Protein AF-A0A9N9H7P2-F1 (afdb_monomer_lite)

Foldseek 3Di:
DVVVVVVVVVVVVVVVVVVVVVVVVVVVVVVVVVVVVVVVVVVVVVVVVVVVVVVVVVVVVVVVVVVVVVVVVVVVVVVVVVVVVVVVPPDPDVVVVVVVVVVPPPVVPVVPFDQDQDDVPGHRDSWWFLKFWAFLVNPGTPDGTPVLVDDDDPVPPDPDDPRGDHIFHPLLCVQAPDDPVPHDDGPDNSLVSLLNSLLVVLVVVVVVCCVPPPPDPCLPQAAFEFEDEPRGDPVSVVSNLVSNQDCSSPVSCNVRYDYDYPPDCPVVPDPGTRNGGGDGDDDD

pLDDT: mean 75.59, std 20.9, range [21.28, 97.44]

Organism: NCBI:txid1117310

Sequence (284 aa):
ENKRIRQQHESLQEENRETLRINSELKEALQEKENRETLRINSELKVKLQERDEQLEKLQQQDLNFEKQKIEIQVISQNIEKTLEMLESDEINENNNKILKEKNKPLISESMIHTNYDWPGSFGELKTNTVLQYDDEYINVMSWGAPALFKRPPFKKKIGKDNETKPVELFKLHLSNLPDELKPKLPVRYEKAITDYLREIGKVIKETIASRWIGIDILHQVLLVLTYPADYSDKAKAIMRKCAFNPGIKKEFQHRINISIPTQPTVAVAHGAVKTQFYFSSDS

Radius of gyration: 34.62 Å; chains: 1; bounding box: 108×41×96 Å

Structure (mmCIF, N/CA/C/O backbone):
data_AF-A0A9N9H7P2-F1
#
_entry.id   AF-A0A9N9H7P2-F1
#
loop_
_atom_site.group_PDB
_atom_site.id
_atom_site.type_symbol
_atom_site.label_atom_id
_atom_site.label_alt_id
_atom_site.label_comp_id
_atom_site.label_asym_id
_atom_site.label_entity_id
_atom_site.label_seq_id
_atom_site.pdbx_PDB_ins_code
_atom_site.Cartn_x
_atom_site.Cartn_y
_atom_site.Cartn_z
_atom_site.occupancy
_atom_site.B_iso_or_equiv
_atom_site.auth_seq_id
_atom_site.auth_comp_id
_atom_site.auth_asym_id
_atom_site.auth_atom_id
_atom_site.pdbx_PDB_model_num
ATOM 1 N N . GLU A 1 1 ? -56.411 -3.809 64.315 1.00 68.25 1 GLU A N 1
ATOM 2 C CA . GLU A 1 1 ? -55.232 -3.005 63.918 1.00 68.25 1 GLU A CA 1
ATOM 3 C C . GLU A 1 1 ? -53.896 -3.412 64.550 1.00 68.25 1 GLU A C 1
ATOM 5 O O . GLU A 1 1 ? -53.118 -4.081 63.884 1.00 68.25 1 GLU A O 1
ATOM 10 N N . ASN A 1 2 ? -53.606 -3.059 65.811 1.00 81.31 2 ASN A N 1
ATOM 11 C CA . ASN A 1 2 ? -52.225 -3.015 66.339 1.00 81.31 2 ASN A CA 1
ATOM 12 C C . ASN A 1 2 ? -51.416 -4.326 66.273 1.00 81.31 2 ASN A C 1
ATOM 14 O O . ASN A 1 2 ? -50.212 -4.299 66.031 1.00 81.31 2 ASN A O 1
ATOM 18 N N . LYS A 1 3 ? -52.060 -5.483 66.461 1.00 85.56 3 LYS A N 1
ATOM 19 C CA . LYS A 1 3 ? -51.371 -6.785 66.423 1.00 85.56 3 LYS A CA 1
ATOM 20 C C . LYS A 1 3 ? -50.868 -7.145 65.017 1.00 85.56 3 LYS A C 1
ATOM 22 O O . LYS A 1 3 ? -49.771 -7.674 64.888 1.00 85.56 3 LYS A O 1
ATOM 27 N N . ARG A 1 4 ? -51.637 -6.803 63.974 1.00 88.44 4 ARG A N 1
ATOM 28 C CA . ARG A 1 4 ? -51.259 -7.011 62.564 1.00 88.44 4 ARG A CA 1
ATOM 29 C C . ARG A 1 4 ? -50.082 -6.123 62.164 1.00 88.44 4 ARG A C 1
ATOM 31 O O . ARG A 1 4 ? -49.155 -6.606 61.531 1.00 88.44 4 ARG A O 1
ATOM 38 N N . ILE A 1 5 ? -50.105 -4.860 62.590 1.00 89.56 5 ILE A N 1
ATOM 39 C CA . ILE A 1 5 ? -49.034 -3.894 62.308 1.00 89.56 5 ILE A CA 1
ATOM 40 C C . ILE A 1 5 ? -47.711 -4.353 62.938 1.00 89.56 5 ILE A C 1
ATOM 42 O O . ILE A 1 5 ? -46.676 -4.304 62.283 1.00 89.56 5 ILE A O 1
ATOM 46 N N . ARG A 1 6 ? -47.735 -4.871 64.177 1.00 89.00 6 ARG A N 1
ATOM 47 C CA . ARG A 1 6 ? -46.534 -5.445 64.813 1.00 89.00 6 ARG A CA 1
ATOM 48 C C . ARG A 1 6 ? -45.961 -6.633 64.044 1.00 89.00 6 ARG A C 1
ATOM 50 O O . ARG A 1 6 ? -44.765 -6.653 63.795 1.00 89.00 6 ARG A O 1
ATOM 57 N N . GLN A 1 7 ? -46.806 -7.575 63.627 1.00 90.88 7 GLN A N 1
ATOM 58 C CA . GLN A 1 7 ? -46.357 -8.731 62.842 1.00 90.88 7 GLN A CA 1
ATOM 59 C C . GLN A 1 7 ? -45.753 -8.313 61.495 1.00 90.88 7 GLN A C 1
ATOM 61 O O . GLN A 1 7 ? -44.734 -8.855 61.081 1.00 90.88 7 GLN A O 1
ATOM 66 N N . GLN A 1 8 ? -46.345 -7.320 60.824 1.00 90.75 8 GLN A N 1
ATOM 67 C CA . GLN A 1 8 ? -45.790 -6.767 59.586 1.00 90.75 8 GLN A CA 1
ATOM 68 C C . GLN A 1 8 ? -44.438 -6.087 59.815 1.00 90.75 8 GLN A C 1
ATOM 70 O O . GLN A 1 8 ? -43.524 -6.262 59.018 1.00 90.75 8 GLN A O 1
ATOM 75 N N . HIS A 1 9 ? -44.289 -5.344 60.911 1.00 92.38 9 HIS A N 1
ATOM 76 C CA . HIS A 1 9 ? -43.023 -4.711 61.264 1.00 92.38 9 HIS A CA 1
ATOM 77 C C . HIS A 1 9 ? -41.925 -5.743 61.560 1.00 92.38 9 HIS A C 1
ATOM 79 O O . HIS A 1 9 ? -40.800 -5.585 61.098 1.00 92.38 9 HIS A O 1
ATOM 85 N N . GLU A 1 10 ? -42.243 -6.812 62.291 1.00 93.12 10 GLU A N 1
ATOM 86 C CA . GLU A 1 10 ? -41.316 -7.924 62.545 1.00 93.12 10 GLU A CA 1
ATOM 87 C C . GLU A 1 10 ? -40.903 -8.621 61.238 1.00 93.12 10 GLU A C 1
ATOM 89 O O . GLU A 1 10 ? -39.716 -8.849 61.019 1.00 93.12 10 GLU A O 1
ATOM 94 N N . SER A 1 11 ? -41.855 -8.864 60.328 1.00 94.94 11 SER A N 1
ATOM 95 C CA . SER A 1 11 ? -41.582 -9.428 58.996 1.00 94.94 11 SER A CA 1
ATOM 96 C C . SER A 1 11 ? -40.649 -8.538 58.169 1.00 94.94 11 SER A C 1
ATOM 98 O O . SER A 1 11 ? -39.676 -9.023 57.602 1.00 94.94 11 SER A O 1
ATOM 100 N N . LEU A 1 12 ? -40.903 -7.226 58.138 1.00 94.31 12 LEU A N 1
ATOM 101 C CA . LEU A 1 12 ? -40.067 -6.257 57.419 1.00 94.31 12 LEU A CA 1
ATOM 102 C C . LEU A 1 12 ? -38.661 -6.139 58.018 1.00 94.31 12 LEU A C 1
ATOM 104 O O . LEU A 1 12 ? -37.689 -5.905 57.301 1.00 94.31 12 LEU A O 1
ATOM 108 N N . GLN A 1 13 ? -38.527 -6.279 59.338 1.00 93.81 13 GLN A N 1
ATOM 109 C CA . GLN A 1 13 ? -37.217 -6.303 59.986 1.00 93.81 13 GLN A CA 1
ATOM 110 C C . GLN A 1 13 ? -36.414 -7.550 59.619 1.00 93.81 13 GLN A C 1
ATOM 112 O O . GLN A 1 13 ? -35.192 -7.463 59.508 1.00 93.81 13 GLN A O 1
ATOM 117 N N . GLU A 1 14 ? -37.078 -8.688 59.445 1.00 94.12 14 GLU A N 1
ATOM 118 C CA . GLU A 1 14 ? -36.425 -9.921 59.015 1.00 94.12 14 GLU A CA 1
ATOM 119 C C . GLU A 1 14 ? -36.006 -9.849 57.541 1.00 94.12 14 GLU A C 1
ATOM 121 O O . GLU A 1 14 ? -34.847 -10.101 57.221 1.00 94.12 14 GLU A O 1
ATOM 126 N N . GLU A 1 15 ? -36.887 -9.374 56.656 1.00 94.94 15 GLU A N 1
ATOM 127 C CA . GLU A 1 15 ? -36.560 -9.151 55.238 1.00 94.94 15 GLU A CA 1
ATOM 128 C C . GLU A 1 15 ? -35.392 -8.172 55.051 1.00 94.94 15 GLU A C 1
ATOM 130 O O . GLU A 1 15 ? -34.508 -8.396 54.220 1.00 94.94 15 GLU A O 1
ATOM 135 N N . ASN A 1 16 ? -35.338 -7.101 55.850 1.00 94.44 16 ASN A N 1
ATOM 136 C CA . ASN A 1 16 ? -34.216 -6.163 55.818 1.00 94.44 16 ASN A CA 1
ATOM 137 C C . ASN A 1 16 ? -32.902 -6.810 56.277 1.00 94.44 16 ASN A C 1
ATOM 139 O O . ASN A 1 16 ? -31.851 -6.521 55.702 1.00 94.44 16 ASN A O 1
ATOM 143 N N . ARG A 1 17 ? -32.937 -7.692 57.285 1.00 95.12 17 ARG A N 1
ATOM 144 C CA . ARG A 1 17 ? -31.745 -8.437 57.723 1.00 95.12 17 ARG A CA 1
ATOM 145 C C . ARG A 1 17 ? -31.248 -9.387 56.641 1.00 95.12 17 ARG A C 1
ATOM 147 O O . ARG A 1 17 ? -30.049 -9.403 56.369 1.00 95.12 17 ARG A O 1
ATOM 154 N N . GLU A 1 18 ? -32.154 -10.108 55.988 1.00 95.94 18 GLU A N 1
ATOM 155 C CA . GLU A 1 18 ? -31.787 -11.023 54.905 1.00 95.94 18 GLU A CA 1
ATOM 156 C C . GLU A 1 18 ? -31.235 -10.258 53.693 1.00 95.94 18 GLU A C 1
ATOM 158 O O . GLU A 1 18 ? -30.204 -10.632 53.136 1.00 95.94 18 GLU A O 1
ATOM 163 N N . THR A 1 19 ? -31.839 -9.118 53.345 1.00 95.88 19 THR A N 1
ATOM 164 C CA . THR A 1 19 ? -31.350 -8.239 52.268 1.00 95.88 19 THR A CA 1
ATOM 165 C C . THR A 1 19 ? -29.933 -7.736 52.548 1.00 95.88 19 THR A C 1
ATOM 167 O O . THR A 1 19 ? -29.087 -7.724 51.654 1.00 95.88 19 THR A O 1
ATOM 170 N N . LEU A 1 20 ? -29.640 -7.342 53.793 1.00 94.88 20 LEU A N 1
ATOM 171 C CA . LEU A 1 20 ? -28.292 -6.932 54.194 1.00 94.88 20 LEU A CA 1
ATOM 172 C C . LEU A 1 20 ? -27.285 -8.080 54.068 1.00 94.88 20 LEU A C 1
ATOM 174 O O . LEU A 1 20 ? -26.168 -7.847 53.602 1.00 94.88 20 LEU A O 1
ATOM 178 N N . ARG A 1 21 ? -27.680 -9.309 54.428 1.00 96.19 21 ARG A N 1
ATOM 179 C CA . ARG A 1 21 ? -26.822 -10.493 54.286 1.00 96.19 21 ARG A CA 1
ATOM 180 C C . ARG A 1 21 ? -26.507 -10.774 52.818 1.00 96.19 21 ARG A C 1
ATOM 182 O O . ARG A 1 21 ? -25.336 -10.837 52.453 1.00 96.19 21 ARG A O 1
ATOM 189 N N . ILE A 1 22 ? -27.536 -10.835 51.974 1.00 96.69 22 ILE A N 1
ATOM 190 C CA . ILE A 1 22 ? -27.399 -11.076 50.531 1.00 96.69 22 ILE A CA 1
ATOM 191 C C . ILE A 1 22 ? -26.529 -9.998 49.874 1.00 96.69 22 ILE A C 1
ATOM 193 O O . ILE A 1 22 ? -25.666 -10.311 49.058 1.00 96.69 22 ILE A O 1
ATOM 197 N N . ASN A 1 23 ? -26.699 -8.726 50.244 1.00 95.06 23 ASN A N 1
ATOM 198 C CA . ASN A 1 23 ? -25.871 -7.642 49.712 1.00 95.06 23 ASN A CA 1
ATOM 199 C C . ASN A 1 23 ? -24.389 -7.793 50.088 1.00 95.06 23 ASN A C 1
ATOM 201 O O . ASN A 1 23 ? -23.519 -7.465 49.278 1.00 95.06 23 ASN A O 1
ATOM 205 N N . SER A 1 24 ? -24.091 -8.294 51.291 1.00 95.69 24 SER A N 1
ATOM 206 C CA . SER A 1 24 ? -22.716 -8.601 51.701 1.00 95.69 24 SER A CA 1
ATOM 207 C C . SER A 1 24 ? -22.134 -9.747 50.872 1.00 95.69 24 SER A C 1
ATOM 209 O O . SER A 1 24 ? -21.052 -9.604 50.306 1.00 95.69 24 SER A O 1
ATOM 211 N N . GLU A 1 25 ? -22.884 -10.842 50.727 1.00 96.69 25 GLU A N 1
ATOM 212 C CA . GLU A 1 25 ? -22.482 -12.014 49.935 1.00 96.69 25 GLU A CA 1
ATOM 213 C C . GLU A 1 25 ? -22.245 -11.650 48.458 1.00 96.69 25 GLU A C 1
ATOM 215 O O . GLU A 1 25 ? -21.245 -12.046 47.859 1.00 96.69 25 GLU A O 1
ATOM 220 N N . LEU A 1 26 ? -23.118 -10.827 47.867 1.00 96.69 26 LEU A N 1
ATOM 221 C CA . LEU A 1 26 ? -22.965 -10.338 46.493 1.00 96.69 26 LEU A CA 1
ATOM 222 C C . LEU A 1 26 ? -21.707 -9.488 46.313 1.00 96.69 26 LEU A C 1
ATOM 224 O O . LEU A 1 26 ? -21.041 -9.592 45.281 1.00 96.69 26 LEU A O 1
ATOM 228 N N . LYS A 1 27 ? -21.368 -8.652 47.300 1.00 96.38 27 LYS A N 1
ATOM 229 C CA . LYS A 1 27 ? -20.158 -7.823 47.259 1.00 96.38 27 LYS A CA 1
ATOM 230 C C . LYS A 1 27 ? -18.896 -8.686 47.273 1.00 96.38 27 LYS A C 1
ATOM 232 O O . LYS A 1 27 ? -17.974 -8.425 46.503 1.00 96.38 27 LYS A O 1
ATOM 237 N N . GLU A 1 28 ? -18.871 -9.718 48.111 1.00 96.25 28 GLU A N 1
ATOM 238 C CA . GLU A 1 28 ? -17.765 -10.678 48.172 1.00 96.25 28 GLU A CA 1
ATOM 239 C C . GLU A 1 28 ? -17.641 -11.475 46.868 1.00 96.25 28 GLU A C 1
ATOM 241 O O . GLU A 1 28 ? -16.554 -11.546 46.293 1.00 96.25 28 GLU A O 1
ATOM 246 N N . ALA A 1 29 ? -18.755 -11.985 46.335 1.00 96.00 29 ALA A N 1
ATOM 247 C CA . ALA A 1 29 ? -18.774 -12.729 45.076 1.00 96.00 29 ALA A CA 1
ATOM 248 C C . ALA A 1 29 ? -18.326 -11.877 43.874 1.00 96.00 29 ALA A C 1
ATOM 250 O O . ALA A 1 29 ? -17.634 -12.374 42.979 1.00 96.00 29 ALA A O 1
ATOM 251 N N . LEU A 1 30 ? -18.693 -10.591 43.844 1.00 95.12 30 LEU A N 1
ATOM 252 C CA . LEU A 1 30 ? -18.250 -9.659 42.807 1.00 95.12 30 LEU A CA 1
ATOM 253 C C . LEU A 1 30 ? -16.733 -9.448 42.870 1.00 95.12 30 LEU A C 1
ATOM 255 O O . LEU A 1 30 ? -16.057 -9.588 41.850 1.00 95.12 30 LEU A O 1
ATOM 259 N N . GLN A 1 31 ? -16.200 -9.190 44.067 1.00 95.31 31 GLN A N 1
ATOM 260 C CA . GLN A 1 31 ? -14.763 -9.026 44.278 1.00 95.31 31 GLN A CA 1
ATOM 261 C C . GLN A 1 31 ? -13.990 -10.293 43.892 1.00 95.31 31 GLN A C 1
ATOM 263 O O . GLN A 1 31 ? -12.935 -10.224 43.260 1.00 95.31 31 GLN A O 1
ATOM 268 N N . GLU A 1 32 ? -14.510 -11.469 44.245 1.00 95.69 32 GLU A N 1
ATOM 269 C CA . GLU A 1 32 ? -13.877 -12.737 43.899 1.00 95.69 32 GLU A CA 1
ATOM 270 C C . GLU A 1 32 ? -13.854 -12.959 42.380 1.00 95.69 32 GLU A C 1
ATOM 272 O O . GLU A 1 32 ? -12.843 -13.400 41.826 1.00 95.69 32 GLU A O 1
ATOM 277 N N . LYS A 1 33 ? -14.936 -12.599 41.681 1.00 95.06 33 LYS A N 1
ATOM 278 C CA . LYS A 1 33 ? -15.007 -12.675 40.219 1.00 95.06 33 LYS A CA 1
ATOM 279 C C . LYS A 1 33 ? -13.992 -11.745 39.546 1.00 95.06 33 LYS A C 1
ATOM 281 O O . LYS A 1 33 ? -13.308 -12.183 38.622 1.00 95.06 33 LYS A O 1
ATOM 286 N N . GLU A 1 34 ? -13.860 -10.506 40.017 1.00 94.25 34 GLU A N 1
ATOM 287 C CA . GLU A 1 34 ? -12.857 -9.554 39.513 1.00 94.25 34 GLU A CA 1
ATOM 288 C C . GLU A 1 34 ? -11.425 -10.055 39.737 1.00 94.25 34 GLU A C 1
ATOM 290 O O . GLU A 1 34 ? -10.586 -9.993 38.831 1.00 94.25 34 GLU A O 1
ATOM 295 N N . ASN A 1 35 ? -11.150 -10.628 40.911 1.00 93.69 35 ASN A N 1
ATOM 296 C CA . ASN A 1 35 ? -9.843 -11.201 41.226 1.00 93.69 35 ASN A CA 1
ATOM 297 C C . ASN A 1 35 ? -9.513 -12.392 40.311 1.00 93.69 35 ASN A C 1
ATOM 299 O O . ASN A 1 35 ? -8.392 -12.495 39.809 1.00 93.69 35 ASN A O 1
ATOM 303 N N . ARG A 1 36 ? -10.487 -13.274 40.048 1.00 94.44 36 ARG A N 1
ATOM 304 C CA . ARG A 1 36 ? -10.322 -14.414 39.129 1.00 94.44 36 ARG A CA 1
ATOM 305 C C . ARG A 1 36 ? -10.044 -13.960 37.697 1.00 94.44 36 ARG A C 1
ATOM 307 O O . ARG A 1 36 ? -9.150 -14.509 37.056 1.00 94.44 36 ARG A O 1
ATOM 314 N N . GLU A 1 37 ? -10.765 -12.953 37.210 1.00 95.50 37 GLU A N 1
ATOM 315 C CA . GLU A 1 37 ? -10.547 -12.425 35.860 1.00 95.50 37 GLU A CA 1
ATOM 316 C C . GLU A 1 37 ? -9.174 -11.753 35.737 1.00 95.50 37 GLU A C 1
ATOM 318 O O . GLU A 1 37 ? -8.441 -11.995 34.779 1.00 95.50 37 GLU A O 1
ATOM 323 N N . THR A 1 38 ? -8.764 -10.996 36.756 1.00 95.19 38 THR A N 1
ATOM 324 C CA . THR A 1 38 ? -7.427 -10.387 36.814 1.00 95.19 38 THR A CA 1
ATOM 325 C C . THR A 1 38 ? -6.326 -11.449 36.775 1.00 95.19 38 THR A C 1
ATOM 327 O O . THR A 1 38 ? -5.356 -11.315 36.028 1.00 95.19 38 THR A O 1
ATOM 330 N N . LEU A 1 39 ? -6.477 -12.539 37.535 1.00 95.25 39 LEU A N 1
ATOM 331 C CA . LEU A 1 39 ? -5.539 -13.666 37.518 1.00 95.25 39 LEU A CA 1
ATOM 332 C C . LEU A 1 39 ? -5.454 -14.316 36.136 1.00 95.25 39 LEU A C 1
ATOM 334 O O . LEU A 1 39 ? -4.354 -14.597 35.654 1.00 95.25 39 LEU A O 1
ATOM 338 N N . ARG A 1 40 ? -6.602 -14.511 35.481 1.00 95.69 40 ARG A N 1
ATOM 339 C CA . ARG A 1 40 ? -6.662 -15.058 34.127 1.00 95.69 40 ARG A CA 1
ATOM 340 C C . ARG A 1 40 ? -5.923 -14.158 33.136 1.00 95.69 40 ARG A C 1
ATOM 342 O O . ARG A 1 40 ? -5.018 -14.639 32.456 1.00 95.69 40 ARG A O 1
ATOM 349 N N . ILE A 1 41 ? -6.241 -12.866 33.099 1.00 97.12 41 ILE A N 1
ATOM 350 C CA . ILE A 1 41 ? -5.597 -11.898 32.200 1.00 97.12 41 ILE A CA 1
ATOM 351 C C . ILE A 1 41 ? -4.085 -11.853 32.445 1.00 97.12 41 ILE A C 1
ATOM 353 O O . ILE A 1 41 ? -3.307 -11.907 31.495 1.00 97.12 41 ILE A O 1
ATOM 357 N N . ASN A 1 42 ? -3.650 -11.828 33.707 1.00 95.44 42 ASN A N 1
ATOM 358 C CA . ASN A 1 42 ? -2.227 -11.833 34.049 1.00 95.44 42 ASN A CA 1
ATOM 359 C C . ASN A 1 42 ? -1.517 -13.101 33.557 1.00 95.44 42 ASN A C 1
ATOM 361 O O . ASN A 1 42 ? -0.388 -13.022 33.072 1.00 95.44 42 ASN A O 1
ATOM 365 N N . SER A 1 43 ? -2.173 -14.263 33.638 1.00 95.44 43 SER A N 1
ATOM 366 C CA . SER A 1 43 ? -1.619 -15.511 33.108 1.00 95.44 43 SER A CA 1
ATOM 367 C C . SER A 1 43 ? -1.494 -15.488 31.579 1.00 95.44 43 SER A C 1
ATOM 369 O O . SER A 1 43 ? -0.439 -15.840 31.053 1.00 95.44 43 SER A O 1
ATOM 371 N N . GLU A 1 44 ? -2.508 -14.986 30.866 1.00 97.44 44 GLU A N 1
ATOM 372 C CA . GLU A 1 44 ? -2.484 -14.859 29.403 1.00 97.44 44 GLU A CA 1
ATOM 373 C C . GLU A 1 44 ? -1.411 -13.859 28.939 1.00 97.44 44 GLU A C 1
ATOM 375 O O . GLU A 1 44 ? -0.682 -14.119 27.980 1.00 97.44 44 GLU A O 1
ATOM 380 N N . LEU A 1 45 ? -1.273 -12.724 29.632 1.00 97.12 45 LEU A N 1
ATOM 381 C CA . LEU A 1 45 ? -0.240 -11.730 29.339 1.00 97.12 45 LEU A CA 1
ATOM 382 C C . LEU A 1 45 ? 1.166 -12.281 29.574 1.00 97.12 45 LEU A C 1
ATOM 384 O O . LEU A 1 45 ? 2.055 -12.007 28.772 1.00 97.12 45 LEU A O 1
ATOM 388 N N . LYS A 1 46 ? 1.367 -13.085 30.623 1.00 97.06 46 LYS A N 1
ATOM 389 C CA . LYS A 1 46 ? 2.658 -13.722 30.905 1.00 97.06 46 LYS A CA 1
ATOM 390 C C . LYS A 1 46 ? 3.094 -14.653 29.771 1.00 97.06 46 LYS A C 1
ATOM 392 O O . LYS A 1 46 ? 4.250 -14.593 29.363 1.00 97.06 46 LYS A O 1
ATOM 397 N N . VAL A 1 47 ? 2.172 -15.457 29.234 1.00 96.94 47 VAL A N 1
ATOM 398 C CA . VAL A 1 47 ? 2.447 -16.330 28.078 1.00 96.94 47 VAL A CA 1
ATOM 399 C C . VAL A 1 47 ? 2.814 -15.497 26.849 1.00 96.94 47 VAL A C 1
ATOM 401 O O . VAL A 1 47 ? 3.841 -15.745 26.225 1.00 96.94 47 VAL A O 1
ATOM 404 N N . LYS A 1 48 ? 2.040 -14.445 26.547 1.00 97.00 48 LYS A N 1
ATOM 405 C CA . LYS A 1 48 ? 2.334 -13.542 25.419 1.00 97.00 48 LYS A CA 1
ATOM 406 C C . LYS A 1 48 ? 3.686 -12.843 25.553 1.00 97.00 48 LYS A C 1
ATOM 408 O O . LYS A 1 48 ? 4.339 -12.591 24.544 1.00 97.00 48 LYS A O 1
ATOM 413 N N . LEU A 1 49 ? 4.090 -12.496 26.776 1.00 95.25 49 LEU A N 1
ATOM 414 C CA . LEU A 1 49 ? 5.386 -11.875 27.035 1.00 95.25 49 LEU A CA 1
ATOM 415 C C . LEU A 1 49 ? 6.523 -12.853 26.716 1.00 95.25 49 LEU A C 1
ATOM 417 O O . LEU A 1 49 ? 7.431 -12.504 25.972 1.00 95.25 49 LEU A O 1
ATOM 421 N N . GLN A 1 50 ? 6.401 -14.100 27.175 1.00 95.56 50 GLN A N 1
ATOM 422 C CA . GLN A 1 50 ? 7.377 -15.152 26.898 1.00 95.56 50 GLN A CA 1
ATOM 423 C C . GLN A 1 50 ? 7.506 -15.442 25.392 1.00 95.56 50 GLN A C 1
ATOM 425 O O . GLN A 1 50 ? 8.614 -15.517 24.869 1.00 95.56 50 GLN A O 1
ATOM 430 N N . GLU A 1 51 ? 6.389 -15.516 24.661 1.00 96.31 51 GLU A N 1
ATOM 431 C CA . GLU A 1 51 ? 6.412 -15.678 23.199 1.00 96.31 51 GLU A CA 1
ATOM 432 C C . GLU A 1 51 ? 7.111 -14.508 22.487 1.00 96.31 51 GLU A C 1
ATOM 434 O O . GLU A 1 51 ? 7.787 -14.701 21.471 1.00 96.31 51 GLU A O 1
ATOM 439 N N . ARG A 1 52 ? 6.946 -13.277 22.992 1.00 94.31 52 ARG A N 1
ATOM 440 C CA . ARG A 1 52 ? 7.644 -12.102 22.454 1.00 94.31 52 ARG A CA 1
ATOM 441 C C . ARG A 1 52 ? 9.144 -12.157 22.719 1.00 94.31 52 ARG A C 1
ATOM 443 O O . ARG A 1 52 ? 9.896 -11.779 21.821 1.00 94.31 52 ARG A O 1
ATOM 450 N N . ASP A 1 53 ? 9.559 -12.620 23.893 1.00 95.69 53 ASP A N 1
ATOM 451 C CA . ASP A 1 53 ? 10.972 -12.765 24.248 1.00 95.69 53 ASP A CA 1
ATOM 452 C C . ASP A 1 53 ? 11.658 -13.807 23.346 1.00 95.69 53 ASP A C 1
ATOM 454 O O . ASP A 1 53 ? 12.707 -13.526 22.765 1.00 95.69 53 ASP A O 1
ATOM 458 N N . GLU A 1 54 ? 11.013 -14.951 23.090 1.00 96.38 54 GLU A N 1
ATOM 459 C CA . GLU A 1 54 ? 11.522 -15.965 22.149 1.00 96.38 54 GLU A CA 1
ATOM 460 C C . GLU A 1 54 ? 11.632 -15.438 20.705 1.00 96.38 54 GLU A C 1
ATOM 462 O O . GLU A 1 54 ? 12.553 -15.785 19.959 1.00 96.38 54 GLU A O 1
ATOM 467 N N . GLN A 1 55 ? 10.688 -14.596 20.270 1.00 96.00 55 GLN A N 1
ATOM 468 C CA . GLN A 1 55 ? 10.769 -13.944 18.958 1.00 96.00 55 GLN A CA 1
ATOM 469 C C . GLN A 1 55 ? 11.917 -12.934 18.889 1.00 96.00 55 GLN A C 1
ATOM 471 O O . GLN A 1 55 ? 12.563 -12.822 17.844 1.00 96.00 55 GLN A O 1
ATOM 476 N N . LEU A 1 56 ? 12.167 -12.202 19.977 1.00 95.12 56 LEU A N 1
ATOM 477 C CA . LEU A 1 56 ? 13.260 -11.240 20.057 1.00 95.12 56 LEU A CA 1
ATOM 478 C C . LEU A 1 56 ? 14.616 -11.943 19.942 1.00 95.12 56 LEU A C 1
ATOM 480 O O . LEU A 1 56 ? 15.461 -11.494 19.170 1.00 95.12 56 LEU A O 1
ATOM 484 N N . GLU A 1 57 ? 14.792 -13.072 20.625 1.00 94.88 57 GLU A N 1
ATOM 485 C CA . GLU A 1 57 ? 16.024 -13.865 20.563 1.00 94.88 57 GLU A CA 1
ATOM 486 C C . GLU A 1 57 ? 16.294 -14.391 19.141 1.00 94.88 57 GLU A C 1
ATOM 488 O O . GLU A 1 57 ? 17.406 -14.274 18.619 1.00 94.88 57 GLU A O 1
ATOM 493 N N . LYS A 1 58 ? 15.253 -14.868 18.440 1.00 95.38 58 LYS A N 1
ATOM 494 C CA . LYS A 1 58 ? 15.363 -15.280 17.026 1.00 95.38 58 LYS A CA 1
ATOM 495 C C . LYS A 1 58 ? 15.794 -14.133 16.113 1.00 95.38 58 LYS A C 1
ATOM 497 O O . LYS A 1 58 ? 16.626 -14.337 15.229 1.00 95.38 58 LYS A O 1
ATOM 502 N N . LEU A 1 59 ? 15.241 -12.936 16.317 1.00 93.81 59 LEU A N 1
ATOM 503 C CA . LEU A 1 59 ? 15.612 -11.749 15.543 1.00 93.81 59 LEU A CA 1
ATOM 504 C C . LEU A 1 59 ? 17.060 -11.329 15.810 1.00 93.81 59 LEU A C 1
ATOM 506 O O . LEU A 1 59 ? 17.786 -11.043 14.862 1.00 93.81 59 LEU A O 1
ATOM 510 N N . GLN A 1 60 ? 17.503 -11.349 17.069 1.00 93.44 60 GLN A N 1
ATOM 511 C CA . GLN A 1 60 ? 18.892 -11.046 17.431 1.00 93.44 60 GLN A CA 1
ATOM 512 C C . GLN A 1 60 ? 19.875 -12.022 16.775 1.00 93.44 60 GLN A C 1
ATOM 514 O O . GLN A 1 60 ? 20.904 -11.607 16.239 1.00 93.44 60 GLN A O 1
ATOM 519 N N . GLN A 1 61 ? 19.540 -13.314 16.746 1.00 92.56 61 GLN A N 1
ATOM 520 C CA . GLN A 1 61 ? 20.367 -14.319 16.081 1.00 92.56 61 GLN A CA 1
ATOM 521 C C . GLN A 1 61 ? 20.450 -14.090 14.564 1.00 92.56 61 GLN A C 1
ATOM 523 O O . GLN A 1 61 ? 21.502 -14.308 13.955 1.00 92.56 61 GLN A O 1
ATOM 528 N N . GLN A 1 62 ? 19.352 -13.648 13.950 1.00 90.56 62 GLN A N 1
ATOM 529 C CA . GLN A 1 62 ? 19.312 -13.319 12.529 1.00 90.56 62 GLN A CA 1
ATOM 530 C C . GLN A 1 62 ? 20.176 -12.091 12.206 1.00 90.56 62 GLN A C 1
ATOM 532 O O . GLN A 1 62 ? 20.910 -12.108 11.219 1.00 90.56 62 GLN A O 1
ATOM 537 N N . ASP A 1 63 ? 20.140 -11.066 13.055 1.00 94.19 63 ASP A N 1
ATOM 538 C CA . ASP A 1 63 ? 20.938 -9.846 12.894 1.00 94.19 63 ASP A CA 1
ATOM 539 C C . ASP A 1 63 ? 22.444 -10.141 12.995 1.00 94.19 63 ASP A C 1
ATOM 541 O O . ASP A 1 63 ? 23.235 -9.720 12.148 1.00 94.19 63 ASP A O 1
ATOM 545 N N . LEU A 1 64 ? 22.835 -10.997 13.948 1.00 92.81 64 LEU A N 1
ATOM 546 C CA . LEU A 1 64 ? 24.214 -11.475 14.069 1.00 92.81 64 LEU A CA 1
ATOM 547 C C . LEU A 1 64 ? 24.681 -12.225 12.811 1.00 92.81 64 LEU A C 1
ATOM 549 O O . LEU A 1 64 ? 25.842 -12.120 12.414 1.00 92.81 64 LEU A O 1
ATOM 553 N N . ASN A 1 65 ? 23.791 -12.993 12.179 1.00 91.50 65 ASN A N 1
ATOM 554 C CA . ASN A 1 65 ? 24.103 -13.695 10.938 1.00 91.50 65 ASN A CA 1
ATOM 555 C C . ASN A 1 65 ? 24.304 -12.725 9.761 1.00 91.50 65 ASN A C 1
ATOM 557 O O . ASN A 1 65 ? 25.218 -12.919 8.961 1.00 91.50 65 ASN A O 1
ATOM 561 N N . PHE A 1 66 ? 23.502 -11.661 9.673 1.00 90.50 66 PHE A N 1
ATOM 562 C CA . PHE A 1 66 ? 23.675 -10.632 8.647 1.00 90.50 66 PHE A CA 1
ATOM 563 C C . PHE A 1 66 ? 24.972 -9.838 8.820 1.00 90.50 66 PHE A C 1
ATOM 565 O O . PHE A 1 66 ? 25.665 -9.597 7.832 1.00 90.50 66 PHE A O 1
ATOM 572 N N . GLU A 1 67 ? 25.352 -9.484 10.050 1.00 90.50 67 GLU A N 1
ATOM 573 C CA . GLU A 1 67 ? 26.633 -8.804 10.289 1.00 90.50 67 GLU A CA 1
ATOM 574 C C . GLU A 1 67 ? 27.832 -9.691 9.912 1.00 90.50 67 GLU A C 1
ATOM 576 O O . GLU A 1 67 ? 28.790 -9.198 9.317 1.00 90.50 67 GLU A O 1
ATOM 581 N N . LYS A 1 68 ? 27.762 -11.014 10.131 1.00 92.38 68 LYS A N 1
ATOM 582 C CA . LYS A 1 68 ? 28.788 -11.946 9.620 1.00 92.38 68 LYS A CA 1
ATOM 583 C C . LYS A 1 68 ? 28.891 -11.914 8.092 1.00 92.38 68 LYS A C 1
ATOM 585 O O . LYS A 1 68 ? 29.987 -11.745 7.565 1.00 92.38 68 LYS A O 1
ATOM 590 N N . GLN A 1 69 ? 27.763 -12.011 7.386 1.00 88.56 69 GLN A N 1
ATOM 591 C CA . GLN A 1 69 ? 27.738 -11.961 5.916 1.00 88.56 69 GLN A CA 1
ATOM 592 C C . GLN A 1 69 ? 28.279 -10.635 5.369 1.00 88.56 69 GLN A C 1
ATOM 594 O O . GLN A 1 69 ? 28.994 -10.605 4.371 1.00 88.56 69 GLN A O 1
ATOM 599 N N . LYS A 1 70 ? 27.970 -9.523 6.037 1.00 92.25 70 LYS A N 1
ATOM 600 C CA . LYS A 1 70 ? 28.469 -8.196 5.672 1.00 92.25 70 LYS A CA 1
ATOM 601 C C . LYS A 1 70 ? 29.990 -8.097 5.801 1.00 92.25 70 LYS A C 1
ATOM 603 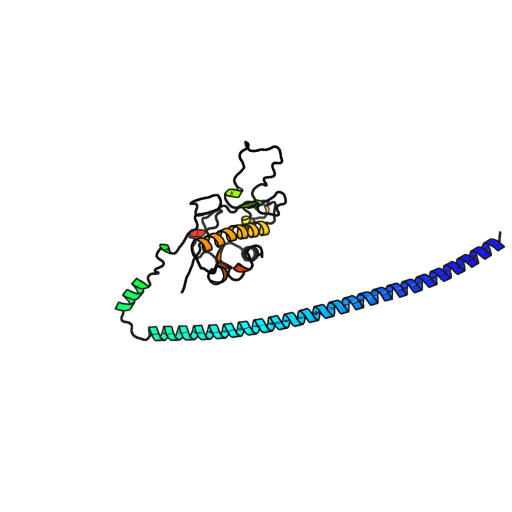O O . LYS A 1 70 ? 30.626 -7.550 4.903 1.00 92.25 70 LYS A O 1
ATOM 608 N N . ILE A 1 71 ? 30.570 -8.652 6.869 1.00 89.88 71 ILE A N 1
ATOM 609 C CA . ILE A 1 71 ? 32.029 -8.725 7.039 1.00 89.88 71 ILE A CA 1
ATOM 610 C C . ILE A 1 71 ? 32.658 -9.558 5.914 1.00 89.88 71 ILE A C 1
ATOM 612 O O . ILE A 1 71 ? 33.648 -9.131 5.325 1.00 89.88 71 ILE A O 1
ATOM 616 N N . GLU A 1 72 ? 32.073 -10.709 5.568 1.00 87.31 72 GLU A N 1
ATOM 617 C CA . GLU A 1 72 ? 32.564 -11.548 4.464 1.00 87.31 72 GLU A CA 1
ATOM 618 C C . GLU A 1 72 ? 32.561 -10.797 3.124 1.00 87.31 72 GLU A C 1
ATOM 620 O O . GLU A 1 72 ? 33.573 -10.776 2.422 1.00 87.31 72 GLU A O 1
ATOM 625 N N . ILE A 1 73 ? 31.463 -10.107 2.798 1.00 90.81 73 ILE A N 1
ATOM 626 C CA . ILE A 1 73 ? 31.357 -9.287 1.581 1.00 90.81 73 ILE A CA 1
ATOM 627 C C . ILE A 1 73 ? 32.402 -8.167 1.579 1.00 90.81 73 ILE A C 1
ATOM 629 O O . ILE A 1 73 ? 33.024 -7.905 0.550 1.00 90.81 73 ILE A O 1
ATOM 633 N N . GLN A 1 74 ? 32.631 -7.521 2.723 1.00 89.62 74 GLN A N 1
ATOM 634 C CA . GLN A 1 74 ? 33.627 -6.460 2.841 1.00 89.62 74 GLN A CA 1
ATOM 635 C C . GLN A 1 74 ? 35.044 -6.971 2.548 1.00 89.62 74 GLN A C 1
ATOM 637 O O . GLN A 1 74 ? 35.792 -6.315 1.822 1.00 89.62 74 GLN A O 1
ATOM 642 N N . VAL A 1 75 ? 35.402 -8.153 3.059 1.00 89.50 75 VAL A N 1
ATOM 643 C CA . VAL A 1 75 ? 36.700 -8.789 2.778 1.00 89.50 75 VAL A CA 1
ATOM 644 C C . VAL A 1 75 ? 36.834 -9.128 1.292 1.00 89.50 75 VAL A C 1
ATOM 646 O O . VAL A 1 75 ? 37.880 -8.871 0.695 1.00 89.50 75 VAL A O 1
ATOM 649 N N . ILE A 1 76 ? 35.776 -9.661 0.673 1.00 90.06 76 ILE A N 1
ATOM 650 C CA . ILE A 1 76 ? 35.762 -9.952 -0.767 1.00 90.06 76 ILE A CA 1
ATOM 651 C C . ILE A 1 76 ? 35.979 -8.667 -1.578 1.00 90.06 76 ILE A C 1
ATOM 653 O O . ILE A 1 76 ? 36.829 -8.653 -2.466 1.00 90.06 76 ILE A O 1
ATOM 657 N N . SER A 1 77 ? 35.279 -7.580 -1.239 1.00 90.25 77 SER A N 1
ATOM 658 C CA . SER A 1 77 ? 35.417 -6.283 -1.917 1.00 90.25 77 SER A CA 1
ATOM 659 C C . SER A 1 77 ? 36.856 -5.766 -1.867 1.00 90.25 77 SER A C 1
ATOM 661 O O . SER A 1 77 ? 37.420 -5.405 -2.895 1.00 90.25 77 SER A O 1
ATOM 663 N N . GLN A 1 78 ? 37.491 -5.813 -0.692 1.00 86.50 78 GLN A N 1
ATOM 664 C CA . GLN A 1 78 ? 38.880 -5.374 -0.521 1.00 86.50 78 GLN A CA 1
ATOM 665 C C . GLN A 1 78 ? 39.878 -6.233 -1.308 1.00 86.50 78 GLN A C 1
ATOM 667 O O . GLN A 1 78 ? 40.882 -5.727 -1.807 1.00 86.50 78 GLN A O 1
ATOM 672 N N . ASN A 1 79 ? 39.630 -7.540 -1.420 1.00 85.00 79 ASN A N 1
ATOM 673 C CA . ASN A 1 79 ? 40.480 -8.424 -2.217 1.00 85.00 79 ASN A CA 1
ATOM 674 C C . ASN A 1 79 ? 40.349 -8.137 -3.718 1.00 85.00 79 ASN A C 1
ATOM 676 O O . ASN A 1 79 ? 41.347 -8.189 -4.438 1.00 85.00 79 ASN A O 1
ATOM 680 N N . ILE A 1 80 ? 39.142 -7.807 -4.184 1.00 87.62 80 ILE A N 1
ATOM 681 C CA . ILE A 1 80 ? 38.907 -7.391 -5.570 1.00 87.62 80 ILE A CA 1
ATOM 682 C C . ILE A 1 80 ? 39.630 -6.070 -5.853 1.00 87.62 80 ILE A C 1
ATOM 684 O O . ILE A 1 80 ? 40.364 -5.997 -6.833 1.00 87.62 80 ILE A O 1
ATOM 688 N N . GLU A 1 81 ? 39.501 -5.071 -4.976 1.00 83.31 81 GLU A N 1
ATOM 689 C CA . GLU A 1 81 ? 40.189 -3.775 -5.108 1.00 83.31 81 GLU A CA 1
ATOM 690 C C . GLU A 1 81 ? 41.710 -3.942 -5.223 1.00 83.31 81 GLU A C 1
ATOM 692 O O . GLU A 1 81 ? 42.313 -3.454 -6.174 1.00 83.31 81 GLU A O 1
ATOM 697 N N . LYS A 1 82 ? 42.326 -4.733 -4.336 1.00 83.69 82 LYS A N 1
ATOM 698 C CA . LYS A 1 82 ? 43.770 -5.030 -4.404 1.00 83.69 82 LYS A CA 1
ATOM 699 C C . LYS A 1 82 ? 44.175 -5.758 -5.685 1.00 83.69 82 LYS A C 1
ATOM 701 O O . LYS A 1 82 ? 45.265 -5.538 -6.205 1.00 83.69 82 LYS A O 1
ATOM 706 N N . THR A 1 83 ? 43.322 -6.652 -6.186 1.00 79.06 83 THR A N 1
ATOM 707 C CA . THR A 1 83 ? 43.586 -7.370 -7.442 1.00 79.06 83 THR A CA 1
ATOM 708 C C . THR A 1 83 ? 43.541 -6.410 -8.631 1.00 79.06 83 THR A C 1
ATOM 710 O O . THR A 1 83 ? 44.371 -6.517 -9.528 1.00 79.06 83 THR A O 1
ATOM 713 N N . LEU A 1 84 ? 42.616 -5.448 -8.622 1.00 79.38 84 LEU A N 1
ATOM 714 C CA . LEU A 1 84 ? 42.524 -4.401 -9.639 1.00 79.38 84 LEU A CA 1
ATOM 715 C C . LEU A 1 84 ? 43.740 -3.463 -9.602 1.00 79.38 84 LEU A C 1
ATOM 717 O O . LEU A 1 84 ? 44.333 -3.227 -10.649 1.00 79.38 84 LEU A O 1
ATOM 721 N N . GLU A 1 85 ? 44.178 -3.019 -8.420 1.00 78.19 85 GLU A N 1
ATOM 722 C CA . GLU A 1 85 ? 45.398 -2.202 -8.261 1.00 78.19 85 GLU A CA 1
ATOM 723 C C . GLU A 1 85 ? 46.662 -2.925 -8.766 1.00 78.19 85 GLU A C 1
ATOM 725 O O . GLU A 1 85 ? 47.545 -2.320 -9.380 1.00 78.19 85 GLU A O 1
ATOM 730 N N . MET A 1 86 ? 46.747 -4.242 -8.546 1.00 68.38 86 MET A N 1
ATOM 731 C CA . MET A 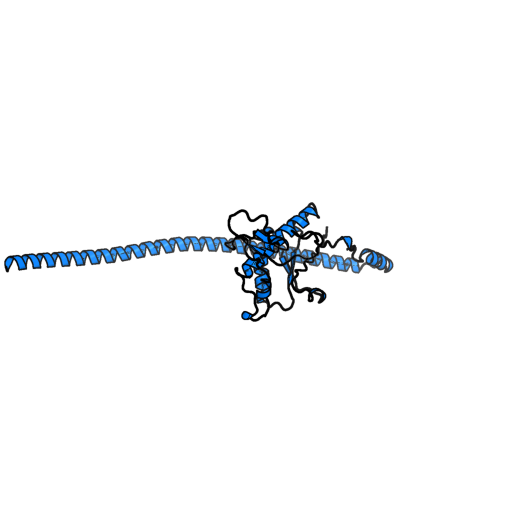1 86 ? 47.847 -5.067 -9.052 1.00 68.38 86 MET A CA 1
ATOM 732 C C . MET A 1 86 ? 47.819 -5.178 -10.585 1.00 68.38 86 MET A C 1
ATOM 734 O O . MET A 1 86 ? 48.866 -5.082 -11.217 1.00 68.38 86 MET A O 1
ATOM 738 N N . LEU A 1 87 ? 46.634 -5.312 -11.190 1.00 65.88 87 LEU A N 1
ATOM 739 C CA . LEU A 1 87 ? 46.464 -5.331 -12.649 1.00 65.88 87 LEU A CA 1
ATOM 740 C C . LEU A 1 87 ? 46.748 -3.971 -13.309 1.00 65.88 87 LEU A C 1
ATOM 742 O O . LEU A 1 87 ? 47.103 -3.932 -14.484 1.00 65.88 87 LEU A O 1
ATOM 746 N N . GLU A 1 88 ? 46.605 -2.864 -12.577 1.00 63.91 88 GLU A N 1
ATOM 747 C CA . GLU A 1 88 ? 46.981 -1.522 -13.042 1.00 63.91 88 GLU A CA 1
ATOM 748 C C . GLU A 1 88 ? 48.498 -1.260 -12.970 1.00 63.91 88 GLU A C 1
ATOM 750 O O . GLU A 1 88 ? 48.997 -0.376 -13.667 1.00 63.91 88 GLU A O 1
ATOM 755 N N . SER A 1 89 ? 49.233 -2.030 -12.158 1.00 56.12 89 SER A N 1
ATOM 756 C CA . SER A 1 89 ? 50.679 -1.864 -11.933 1.00 56.12 89 SER A CA 1
ATOM 757 C C . SER A 1 89 ? 51.561 -2.638 -12.926 1.00 56.12 89 SER A C 1
ATOM 759 O O . SER A 1 89 ? 52.741 -2.312 -13.071 1.00 56.12 89 SER A O 1
ATOM 761 N N . ASP A 1 90 ? 51.009 -3.625 -13.636 1.00 52.94 90 ASP A N 1
ATOM 762 C CA . ASP A 1 90 ? 51.681 -4.289 -14.754 1.00 52.94 90 ASP A CA 1
ATOM 763 C C . ASP A 1 90 ? 51.494 -3.433 -16.020 1.00 52.94 90 ASP A C 1
ATOM 765 O O . ASP A 1 90 ? 50.375 -3.247 -16.493 1.00 52.94 90 ASP A O 1
ATOM 769 N N . GLU A 1 91 ? 52.579 -2.874 -16.572 1.00 58.72 91 GLU A N 1
ATOM 770 C CA . GLU A 1 91 ? 52.563 -1.997 -17.755 1.00 58.72 91 GLU A CA 1
ATOM 771 C C . GLU A 1 91 ? 51.845 -2.631 -18.964 1.00 58.72 91 GLU A C 1
ATOM 773 O O . GLU A 1 91 ? 52.434 -3.289 -19.826 1.00 58.72 91 GLU A O 1
ATOM 778 N N . ILE A 1 92 ? 50.547 -2.363 -19.093 1.00 54.06 92 ILE A N 1
ATOM 779 C CA . ILE A 1 92 ? 49.786 -2.617 -20.310 1.00 54.06 92 ILE A CA 1
ATOM 780 C C . 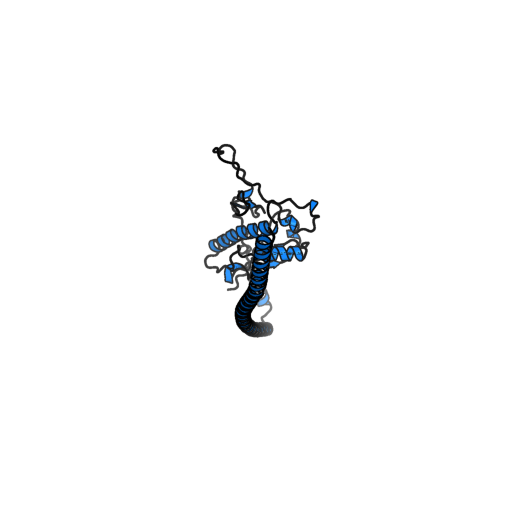ILE A 1 92 ? 49.934 -1.383 -21.209 1.00 54.06 92 ILE A C 1
ATOM 782 O O . ILE A 1 92 ? 49.242 -0.377 -21.056 1.00 54.06 92 ILE A O 1
ATOM 786 N N . ASN A 1 93 ? 50.871 -1.497 -22.155 1.00 54.78 93 ASN A N 1
ATOM 787 C CA . ASN A 1 93 ? 51.178 -0.581 -23.261 1.00 54.78 93 ASN A CA 1
ATOM 788 C C . ASN A 1 93 ? 49.953 0.239 -23.737 1.00 54.78 93 ASN A C 1
ATOM 790 O O . ASN A 1 93 ? 48.900 -0.330 -24.038 1.00 54.78 93 ASN A O 1
ATOM 794 N N . GLU A 1 94 ? 50.106 1.564 -23.862 1.00 54.78 94 GLU A N 1
ATOM 795 C CA . GLU A 1 94 ? 49.079 2.548 -24.271 1.00 54.78 94 GLU A CA 1
ATOM 796 C C . GLU A 1 94 ? 48.239 2.124 -25.490 1.00 54.78 94 GLU A C 1
ATOM 798 O O . GLU A 1 94 ? 47.065 2.488 -25.609 1.00 54.78 94 GLU A O 1
ATOM 803 N N . ASN A 1 95 ? 48.803 1.300 -26.375 1.00 53.00 95 ASN A N 1
ATOM 804 C CA . ASN A 1 95 ? 48.105 0.781 -27.547 1.00 53.00 95 ASN A CA 1
ATOM 805 C C . ASN A 1 95 ? 46.947 -0.178 -27.189 1.00 53.00 95 ASN A C 1
ATOM 807 O O . ASN A 1 95 ? 45.894 -0.157 -27.828 1.00 53.00 95 ASN A O 1
ATOM 811 N N . ASN A 1 96 ? 47.086 -0.954 -26.113 1.00 52.38 96 ASN A N 1
ATOM 812 C CA . ASN A 1 96 ? 46.024 -1.817 -25.591 1.00 52.38 96 ASN A CA 1
ATOM 813 C C . ASN A 1 96 ? 44.944 -1.007 -24.877 1.00 52.38 96 ASN A C 1
ATOM 815 O O . ASN A 1 96 ? 43.780 -1.382 -24.931 1.00 52.38 96 ASN A O 1
ATOM 819 N N . ASN A 1 97 ? 45.297 0.130 -24.274 1.00 47.34 97 ASN A N 1
ATOM 820 C CA . ASN A 1 97 ? 44.343 1.034 -23.636 1.00 47.34 97 ASN A CA 1
ATOM 821 C C . ASN A 1 97 ? 43.444 1.740 -24.662 1.00 47.34 97 ASN A C 1
ATOM 823 O O . ASN A 1 97 ? 42.283 2.020 -24.382 1.00 47.34 97 ASN A O 1
ATOM 827 N N . LYS A 1 98 ? 43.935 1.973 -25.885 1.00 53.75 98 LYS A N 1
ATOM 828 C CA . LYS A 1 98 ? 43.107 2.465 -26.996 1.00 53.75 98 LYS A CA 1
ATOM 829 C C . LYS A 1 98 ? 42.120 1.397 -27.478 1.00 53.75 98 LYS A C 1
ATOM 831 O O . LYS A 1 98 ? 40.945 1.700 -27.644 1.00 53.75 98 LYS A O 1
ATOM 836 N N . ILE A 1 99 ? 42.569 0.143 -27.579 1.00 52.22 99 ILE A N 1
ATOM 837 C CA . ILE A 1 99 ? 41.732 -1.017 -27.930 1.00 52.22 99 ILE A CA 1
ATOM 838 C C . ILE A 1 99 ? 40.727 -1.341 -26.811 1.00 52.22 99 ILE A C 1
ATOM 840 O O . ILE A 1 99 ? 39.579 -1.660 -27.098 1.00 52.22 99 ILE A O 1
ATOM 844 N N . LEU A 1 100 ? 41.117 -1.226 -25.540 1.00 48.69 100 LEU A N 1
ATOM 845 C CA . LEU A 1 100 ? 40.242 -1.400 -24.380 1.00 48.69 100 LEU A CA 1
ATOM 846 C C . LEU A 1 100 ? 39.277 -0.230 -24.227 1.00 48.69 100 LEU A C 1
ATOM 848 O O . LEU A 1 100 ? 38.133 -0.480 -23.907 1.00 48.69 100 LEU A O 1
ATOM 852 N N . LYS A 1 101 ? 39.651 1.021 -24.516 1.00 51.25 101 LYS A N 1
ATOM 853 C CA . LYS A 1 101 ? 38.705 2.154 -24.546 1.00 51.25 101 LYS A CA 1
ATOM 854 C C . LYS A 1 101 ? 37.769 2.117 -25.757 1.00 51.25 101 LYS A C 1
ATOM 856 O O . LYS A 1 101 ? 36.638 2.572 -25.639 1.00 51.25 101 LYS A O 1
ATOM 861 N N . GLU A 1 102 ? 38.185 1.551 -26.892 1.00 48.47 102 GLU A N 1
ATOM 862 C CA . GLU A 1 102 ? 37.278 1.250 -28.012 1.00 48.47 102 GLU A CA 1
ATOM 863 C C . GLU A 1 102 ? 36.340 0.077 -27.697 1.00 48.47 102 GLU A C 1
ATOM 865 O O . GLU A 1 102 ? 35.169 0.130 -28.067 1.00 48.47 102 GLU A O 1
ATOM 870 N N . LYS A 1 103 ? 36.814 -0.943 -26.966 1.00 46.44 103 LYS A N 1
ATOM 871 C CA . LYS A 1 103 ? 36.001 -2.085 -26.507 1.00 46.44 103 LYS A CA 1
ATOM 872 C C . LYS A 1 103 ? 35.143 -1.785 -25.264 1.00 46.44 103 LYS A C 1
ATOM 874 O O . LYS A 1 103 ? 34.104 -2.413 -25.106 1.00 46.44 103 LYS A O 1
ATOM 879 N N . ASN A 1 104 ? 35.547 -0.816 -24.438 1.00 47.25 104 ASN A N 1
ATOM 880 C CA . ASN A 1 104 ? 34.876 -0.336 -23.219 1.00 47.25 104 ASN A CA 1
ATOM 881 C C . ASN A 1 104 ? 34.212 1.033 -23.411 1.00 47.25 104 ASN A C 1
ATOM 883 O O . ASN A 1 104 ? 33.703 1.615 -22.451 1.00 47.25 104 ASN A O 1
ATOM 887 N N . LYS A 1 105 ? 34.136 1.552 -24.645 1.00 42.94 105 LYS A N 1
ATOM 888 C CA . LYS A 1 105 ? 32.983 2.382 -25.002 1.00 42.94 105 LYS A CA 1
ATOM 889 C C . LYS A 1 105 ? 31.789 1.530 -24.589 1.00 42.94 105 LYS A C 1
ATOM 891 O O . LYS A 1 105 ? 31.780 0.381 -25.028 1.00 42.94 105 LYS A O 1
ATOM 896 N N . PRO A 1 106 ? 30.873 1.994 -23.716 1.00 45.50 106 PRO A N 1
ATOM 897 C CA . PRO A 1 106 ? 29.818 1.132 -23.227 1.00 45.50 106 PRO A CA 1
ATOM 898 C C . PRO A 1 106 ? 29.144 0.541 -24.453 1.00 45.50 106 PRO A C 1
ATOM 900 O O . PRO A 1 106 ? 28.444 1.233 -25.188 1.00 45.50 106 PRO A O 1
ATOM 903 N N . LEU A 1 107 ? 29.376 -0.751 -24.673 1.00 41.91 107 LEU A N 1
ATOM 904 C CA . LEU A 1 107 ? 28.622 -1.549 -25.615 1.00 41.91 107 LEU A CA 1
ATOM 905 C C . LEU A 1 107 ? 27.249 -1.849 -24.995 1.00 41.91 107 LEU A C 1
ATOM 907 O O . LEU A 1 107 ? 26.615 -2.841 -25.325 1.00 41.91 107 LEU A O 1
ATOM 911 N N . ILE A 1 108 ? 26.706 -0.923 -24.196 1.00 43.22 108 ILE A N 1
ATOM 912 C CA . ILE A 1 108 ? 25.302 -0.572 -24.330 1.00 43.22 108 ILE A CA 1
ATOM 913 C C . ILE A 1 108 ? 25.194 0.045 -25.726 1.00 43.22 108 ILE A C 1
ATOM 915 O O . ILE A 1 108 ? 25.101 1.256 -25.914 1.00 43.22 108 ILE A O 1
ATOM 919 N N . SER A 1 109 ? 25.244 -0.817 -26.743 1.00 37.72 109 SER A N 1
ATOM 920 C CA . SER A 1 109 ? 24.550 -0.524 -27.980 1.00 37.72 109 SER A CA 1
ATOM 921 C C . SER A 1 109 ? 23.197 0.051 -27.561 1.00 37.72 109 SER A C 1
ATOM 923 O O . SER A 1 109 ? 22.560 -0.476 -26.644 1.00 37.72 109 SER A O 1
ATOM 925 N N . GLU A 1 110 ? 22.747 1.134 -28.191 1.00 43.97 110 GLU A N 1
ATOM 926 C CA . GLU A 1 110 ? 21.406 1.696 -27.955 1.00 43.97 110 GLU A CA 1
ATOM 927 C C . GLU A 1 110 ? 20.293 0.621 -28.022 1.00 43.97 110 GLU A C 1
ATOM 929 O O . GLU A 1 110 ? 19.172 0.858 -27.586 1.00 43.97 110 GLU A O 1
ATOM 934 N N . SER A 1 111 ? 20.625 -0.587 -28.495 1.00 47.00 111 SER A N 1
ATOM 935 C CA . SER A 1 111 ? 19.834 -1.811 -28.470 1.00 47.00 111 SER A CA 1
ATOM 936 C C . SER A 1 111 ? 19.528 -2.440 -27.096 1.00 47.00 111 SER A C 1
ATOM 938 O O . SER A 1 111 ? 18.635 -3.279 -27.059 1.00 47.00 111 SER A O 1
ATOM 940 N N . MET A 1 112 ? 20.176 -2.070 -25.977 1.00 54.12 112 MET A N 1
ATOM 941 C CA . MET A 1 112 ? 19.890 -2.705 -24.665 1.00 54.12 112 MET A CA 1
ATOM 942 C C . MET A 1 112 ? 18.917 -1.911 -23.767 1.00 54.12 112 MET A C 1
ATOM 944 O O . MET A 1 112 ? 18.401 -2.440 -22.780 1.00 54.12 112 MET A O 1
ATOM 948 N N . ILE A 1 113 ? 18.607 -0.652 -24.099 1.00 66.50 113 ILE A N 1
ATOM 949 C CA . ILE A 1 113 ? 17.590 0.127 -23.374 1.00 66.50 113 ILE A CA 1
ATOM 950 C C . ILE A 1 113 ? 16.233 -0.097 -24.037 1.00 66.50 113 ILE A C 1
ATOM 952 O O . ILE A 1 113 ? 15.915 0.479 -25.076 1.00 66.50 113 ILE A O 1
ATOM 956 N N . HIS A 1 114 ? 15.391 -0.899 -23.394 1.00 70.62 114 HIS A N 1
ATOM 957 C CA . HIS A 1 114 ? 14.029 -1.121 -23.858 1.00 70.62 114 HIS A CA 1
ATOM 958 C C . HIS A 1 114 ? 13.057 -0.144 -23.200 1.00 70.62 114 HIS A C 1
ATOM 960 O O . HIS A 1 114 ? 12.851 -0.159 -21.986 1.00 70.62 114 HIS A O 1
ATOM 966 N N . THR A 1 115 ? 12.407 0.682 -24.020 1.00 77.75 115 THR A N 1
ATOM 967 C CA . THR A 1 115 ? 11.305 1.535 -23.563 1.00 77.75 115 THR A CA 1
ATOM 968 C C . THR A 1 115 ? 9.984 0.812 -23.771 1.00 77.75 115 THR A C 1
ATOM 970 O O . THR A 1 115 ? 9.722 0.294 -24.856 1.00 77.75 115 THR A O 1
ATOM 973 N N . ASN A 1 116 ? 9.132 0.782 -22.744 1.00 80.88 116 ASN A N 1
ATOM 974 C CA . ASN A 1 116 ? 7.803 0.215 -22.910 1.00 80.88 116 ASN A CA 1
ATOM 975 C C . ASN A 1 116 ? 6.906 1.146 -23.737 1.00 80.88 116 ASN A C 1
ATOM 977 O O . ASN A 1 116 ? 6.752 2.318 -23.398 1.00 80.88 116 ASN A O 1
ATOM 981 N N . TYR A 1 117 ? 6.298 0.594 -24.783 1.00 80.31 117 TYR A N 1
ATOM 982 C CA . TYR A 1 117 ? 5.330 1.277 -25.645 1.00 80.31 117 TYR A CA 1
ATOM 983 C C . TYR A 1 117 ? 3.975 0.556 -25.709 1.00 80.31 117 TYR A C 1
ATOM 985 O O . TYR A 1 117 ? 3.067 1.003 -26.406 1.00 80.31 117 TYR A O 1
ATOM 993 N N . ASP A 1 118 ? 3.856 -0.577 -25.017 1.00 83.38 118 ASP A N 1
ATOM 994 C CA . ASP A 1 118 ? 2.648 -1.392 -24.977 1.00 83.38 118 ASP A CA 1
ATOM 995 C C . ASP A 1 118 ? 1.983 -1.194 -23.614 1.00 83.38 118 ASP A C 1
ATOM 997 O O . ASP A 1 118 ? 2.394 -1.779 -22.605 1.00 83.38 118 ASP A O 1
ATOM 1001 N N . TRP A 1 119 ? 1.036 -0.258 -23.560 1.00 86.00 119 TRP A N 1
ATOM 1002 C CA . TRP A 1 119 ? 0.245 0.025 -22.368 1.00 86.00 119 TRP A CA 1
ATOM 1003 C C . TRP A 1 119 ? -1.200 -0.415 -22.601 1.00 86.00 119 TRP A C 1
ATOM 1005 O O . TRP A 1 119 ? -1.711 -0.304 -23.718 1.00 86.00 119 TRP A O 1
ATOM 1015 N N . PRO A 1 120 ? -1.919 -0.857 -21.554 1.00 81.94 120 PRO A N 1
ATOM 1016 C CA . PRO A 1 120 ? -3.333 -1.180 -21.688 1.00 81.94 120 PRO A CA 1
ATOM 1017 C C . PRO A 1 120 ? -4.099 -0.011 -22.320 1.00 81.94 120 PRO A C 1
ATOM 1019 O O . PRO A 1 120 ? -4.036 1.106 -21.814 1.00 81.94 120 PRO A O 1
ATOM 1022 N N . GLY A 1 121 ? -4.798 -0.265 -23.431 1.00 79.75 121 GLY A N 1
ATOM 1023 C CA . GLY A 1 121 ? -5.604 0.727 -24.156 1.00 79.75 121 GLY A CA 1
ATOM 1024 C C . GLY A 1 121 ? -4.839 1.757 -25.000 1.00 79.75 121 GLY A C 1
ATOM 1025 O O . GLY A 1 121 ? -5.500 2.547 -25.668 1.00 79.75 121 GLY A O 1
ATOM 1026 N N . SER A 1 122 ? -3.502 1.719 -25.018 1.00 74.88 122 SER A N 1
ATOM 1027 C CA . SER A 1 122 ? -2.646 2.610 -25.815 1.00 74.88 122 SER A CA 1
ATOM 1028 C C . SER A 1 122 ? -1.465 1.835 -26.410 1.00 74.88 122 SER A C 1
ATOM 1030 O O . SER A 1 122 ? -0.522 1.485 -25.701 1.00 74.88 122 SER A O 1
ATOM 1032 N N . PHE A 1 123 ? -1.483 1.602 -27.725 1.00 75.88 123 PHE A N 1
ATOM 1033 C CA . PHE A 1 123 ? -0.367 0.975 -28.441 1.00 75.88 123 PHE A CA 1
ATOM 1034 C C . PHE A 1 123 ? 0.544 2.036 -29.072 1.00 75.88 123 PHE A C 1
ATOM 1036 O O . PHE A 1 123 ? 0.071 2.907 -29.800 1.00 75.88 123 PHE A O 1
ATOM 1043 N N . GLY A 1 124 ? 1.851 1.948 -28.818 1.00 74.31 124 GLY A N 1
ATOM 1044 C CA . GLY A 1 124 ? 2.866 2.848 -29.381 1.00 74.31 124 GLY A CA 1
ATOM 1045 C C . GLY A 1 124 ? 3.141 4.105 -28.547 1.00 74.31 124 GLY A C 1
ATOM 1046 O O . GLY A 1 124 ? 4.036 4.880 -28.884 1.00 74.31 124 GLY A O 1
ATOM 1047 N N . GLU A 1 125 ? 2.420 4.313 -27.444 1.00 73.25 125 GLU A N 1
ATOM 1048 C CA . GLU A 1 125 ? 2.641 5.454 -26.555 1.00 73.25 125 GLU A CA 1
ATOM 1049 C C . GLU A 1 125 ? 3.752 5.157 -25.543 1.00 73.25 125 GLU A C 1
ATOM 1051 O O . GLU A 1 125 ? 3.742 4.146 -24.851 1.00 73.25 125 GLU A O 1
ATOM 1056 N N . LEU A 1 126 ? 4.708 6.075 -25.381 1.00 76.06 126 LEU A N 1
ATOM 1057 C CA . LEU A 1 126 ? 5.787 5.934 -24.385 1.00 76.06 126 LEU A CA 1
ATOM 1058 C C . LEU A 1 126 ? 5.352 6.327 -22.962 1.00 76.06 126 LEU A C 1
ATOM 1060 O O . LEU A 1 126 ? 6.171 6.385 -22.043 1.00 76.06 126 LEU A O 1
ATOM 1064 N N . LYS A 1 127 ? 4.079 6.685 -22.784 1.00 78.50 127 LYS A N 1
ATOM 1065 C CA . LYS A 1 127 ? 3.501 7.220 -21.550 1.00 78.50 127 LYS A CA 1
ATOM 1066 C C . LYS A 1 127 ? 2.101 6.647 -21.376 1.00 78.50 127 LYS A C 1
ATOM 1068 O O . LYS A 1 127 ? 1.426 6.368 -22.353 1.00 78.50 127 LYS A O 1
ATOM 1073 N N . THR A 1 128 ? 1.666 6.540 -20.127 1.00 82.19 128 THR A N 1
ATOM 1074 C CA . THR A 1 128 ? 0.296 6.154 -19.774 1.00 82.19 128 THR A CA 1
ATOM 1075 C C . THR A 1 128 ? -0.285 7.131 -18.754 1.00 82.19 128 THR A C 1
ATOM 1077 O O . THR A 1 128 ? 0.451 7.763 -17.981 1.00 82.19 128 THR A O 1
ATOM 1080 N N . ASN A 1 129 ? -1.606 7.299 -18.773 1.00 87.44 129 ASN A N 1
ATOM 1081 C CA . ASN A 1 129 ? -2.320 8.224 -17.900 1.00 87.44 129 ASN A CA 1
ATOM 1082 C C . ASN A 1 129 ? -2.240 7.777 -16.432 1.00 87.44 129 ASN A C 1
ATOM 1084 O O . ASN A 1 129 ? -2.478 6.620 -16.101 1.00 87.44 129 ASN A O 1
ATOM 1088 N N . THR A 1 130 ? -1.976 8.714 -15.517 1.00 90.06 130 THR A N 1
ATOM 1089 C CA . THR A 1 130 ? -2.036 8.442 -14.070 1.00 90.06 130 THR A CA 1
ATOM 1090 C C . THR A 1 130 ? -3.473 8.580 -13.554 1.00 90.06 130 THR A C 1
ATOM 1092 O O . THR A 1 130 ? -3.825 9.584 -12.934 1.00 90.06 130 THR A O 1
ATOM 1095 N N . VAL A 1 131 ? -4.305 7.585 -13.860 1.00 91.38 131 VAL A N 1
ATOM 1096 C CA . VAL A 1 131 ? -5.751 7.569 -13.586 1.00 91.38 131 VAL A CA 1
ATOM 1097 C C . VAL A 1 131 ? -6.224 6.163 -13.218 1.00 91.38 131 VAL A C 1
ATOM 1099 O O . VAL A 1 131 ? -5.662 5.168 -13.683 1.00 91.38 131 VAL A O 1
ATOM 1102 N N . LEU A 1 132 ? -7.257 6.096 -12.378 1.00 93.94 132 LEU A N 1
ATOM 1103 C CA . LEU A 1 132 ? -7.921 4.865 -11.952 1.00 93.94 132 LEU A CA 1
ATOM 1104 C C . LEU A 1 132 ? -9.433 4.985 -12.107 1.00 93.94 132 LEU A C 1
ATOM 1106 O O . LEU A 1 132 ? -9.998 6.040 -11.839 1.00 93.94 132 LEU A O 1
ATOM 1110 N N . GLN A 1 133 ? -10.094 3.889 -12.450 1.00 93.06 133 GLN A N 1
ATOM 1111 C CA . GLN A 1 133 ? -11.539 3.745 -12.335 1.00 93.06 133 GLN A CA 1
ATOM 1112 C C . GLN A 1 133 ? -11.837 2.627 -11.342 1.00 93.06 133 GLN A C 1
ATOM 1114 O O . GLN A 1 133 ? -11.255 1.544 -11.431 1.00 93.06 133 GLN A O 1
ATOM 1119 N N . TYR A 1 134 ? -12.739 2.888 -10.404 1.00 93.19 134 TYR A N 1
ATOM 1120 C CA . TYR A 1 134 ? -13.119 1.929 -9.374 1.00 93.19 134 TYR A CA 1
ATOM 1121 C C . TYR A 1 134 ? -14.510 1.340 -9.626 1.00 93.19 134 TYR A C 1
ATOM 1123 O O . TYR A 1 134 ? -15.263 1.826 -10.473 1.00 93.19 134 TYR A O 1
ATOM 1131 N N . ASP A 1 135 ? -14.855 0.304 -8.869 1.00 89.81 135 ASP A N 1
ATOM 1132 C CA . ASP A 1 135 ? -16.250 -0.057 -8.626 1.00 89.81 135 ASP A CA 1
ATOM 1133 C C . ASP A 1 135 ? -16.985 1.034 -7.820 1.00 89.81 135 ASP A C 1
ATOM 1135 O O . ASP A 1 135 ? -16.372 1.970 -7.301 1.00 89.81 135 ASP A O 1
ATOM 1139 N N . ASP A 1 136 ? -18.312 0.919 -7.723 1.00 87.69 136 ASP A N 1
ATOM 1140 C CA . ASP A 1 136 ? -19.178 1.895 -7.037 1.00 87.69 136 ASP A CA 1
ATOM 1141 C C . ASP A 1 136 ? -18.815 2.100 -5.557 1.00 87.69 136 ASP A C 1
ATOM 1143 O O . ASP A 1 136 ? -19.079 3.156 -4.982 1.00 87.69 136 ASP A O 1
ATOM 1147 N N . GLU A 1 137 ? -18.200 1.090 -4.941 1.00 89.62 137 GLU A N 1
ATOM 1148 C CA . GLU A 1 137 ? -17.798 1.091 -3.534 1.00 89.62 137 GLU A CA 1
ATOM 1149 C C . GLU A 1 137 ? -16.369 1.617 -3.327 1.00 89.62 137 GLU A C 1
ATOM 1151 O O . GLU A 1 137 ? -15.902 1.736 -2.193 1.00 89.62 137 GLU A O 1
ATOM 1156 N N . TYR A 1 138 ? -15.663 1.963 -4.407 1.00 90.50 138 TYR A N 1
ATOM 1157 C CA . TYR A 1 138 ? -14.267 2.396 -4.393 1.00 90.50 138 TYR A CA 1
ATOM 1158 C C . TYR A 1 138 ? -13.288 1.384 -3.767 1.00 90.50 138 TYR A C 1
ATOM 1160 O O . TYR A 1 138 ? -12.189 1.740 -3.308 1.00 90.50 138 TYR A O 1
ATOM 1168 N N . ILE A 1 139 ? -13.662 0.105 -3.774 1.00 89.88 139 ILE A N 1
ATOM 1169 C CA . ILE A 1 139 ? -12.889 -1.003 -3.220 1.00 89.88 139 ILE A CA 1
ATOM 1170 C C . ILE A 1 139 ? -11.910 -1.497 -4.282 1.00 89.88 139 ILE A C 1
ATOM 1172 O O . ILE A 1 139 ? -10.693 -1.406 -4.073 1.00 89.88 139 ILE A O 1
ATOM 1176 N N . ASN A 1 140 ? -12.425 -1.944 -5.430 1.00 91.44 140 ASN A N 1
ATOM 1177 C CA . ASN A 1 140 ? -11.645 -2.597 -6.479 1.00 91.44 140 ASN A CA 1
ATOM 1178 C C . ASN A 1 140 ? -11.368 -1.665 -7.659 1.00 91.44 140 ASN A C 1
ATOM 1180 O O . ASN A 1 140 ? -12.239 -0.917 -8.099 1.00 91.44 140 ASN A O 1
ATOM 1184 N N . VAL A 1 141 ? -10.150 -1.737 -8.203 1.00 92.75 141 VAL A N 1
ATOM 1185 C CA . VAL A 1 141 ? -9.800 -1.051 -9.454 1.00 92.75 141 VAL A CA 1
ATOM 1186 C C . VAL A 1 141 ? -10.365 -1.855 -10.622 1.00 92.75 141 VAL A C 1
ATOM 1188 O O . VAL A 1 141 ? -9.956 -2.993 -10.839 1.00 92.75 141 VAL A O 1
ATOM 1191 N N . MET A 1 142 ? -11.282 -1.254 -11.375 1.00 92.50 142 MET A N 1
ATOM 1192 C CA . MET A 1 142 ? -11.899 -1.843 -12.567 1.00 92.50 142 MET A CA 1
ATOM 1193 C C . MET A 1 142 ? -11.046 -1.618 -13.816 1.00 92.50 142 MET A C 1
ATOM 1195 O O . MET A 1 142 ? -10.958 -2.490 -14.679 1.00 92.50 142 MET A O 1
ATOM 1199 N N . SER A 1 143 ? -10.413 -0.450 -13.920 1.00 92.38 143 SER A N 1
ATOM 1200 C CA . SER A 1 143 ? -9.505 -0.107 -15.013 1.00 92.38 143 SER A CA 1
ATOM 1201 C C . SER A 1 143 ? -8.516 0.984 -14.581 1.00 92.38 143 SER A C 1
ATOM 1203 O O . SER A 1 143 ? -8.718 1.678 -13.581 1.00 92.38 143 SER A O 1
ATOM 1205 N N . TRP A 1 144 ? -7.409 1.125 -15.308 1.00 93.25 144 TRP A N 1
ATOM 1206 C CA . TRP A 1 144 ? -6.368 2.125 -15.049 1.00 93.25 144 TRP A CA 1
ATOM 1207 C C . TRP A 1 144 ? -5.749 2.590 -16.369 1.00 93.25 144 TRP A C 1
ATOM 1209 O O . TRP A 1 144 ? -5.915 1.923 -17.391 1.00 93.25 144 TRP A O 1
ATOM 1219 N N . GLY A 1 145 ? -5.044 3.723 -16.366 1.00 90.56 145 GLY A N 1
ATOM 1220 C CA . GLY A 1 145 ? -4.449 4.266 -17.593 1.00 90.56 145 GLY A CA 1
ATOM 1221 C C . GLY A 1 145 ? -5.502 4.763 -18.590 1.00 90.56 145 GLY A C 1
ATOM 1222 O O . GLY A 1 145 ? -6.596 5.165 -18.196 1.00 90.56 145 GLY A O 1
ATOM 1223 N N . ALA A 1 146 ? -5.194 4.729 -19.887 1.00 88.19 146 ALA A N 1
ATOM 1224 C CA . ALA A 1 146 ? -6.136 5.137 -20.934 1.00 88.19 146 ALA A CA 1
ATOM 1225 C C . ALA A 1 146 ? -7.518 4.435 -20.846 1.00 88.19 146 ALA A C 1
ATOM 1227 O O . ALA A 1 146 ? -8.529 5.133 -20.956 1.00 88.19 146 ALA A O 1
ATOM 1228 N N . PRO A 1 147 ? -7.619 3.117 -20.547 1.00 89.62 147 PRO A N 1
ATOM 1229 C CA . PRO A 1 147 ? -8.879 2.405 -20.326 1.00 89.62 147 PRO A CA 1
ATOM 1230 C C . PRO A 1 147 ? -9.829 3.066 -19.325 1.00 89.62 147 PRO A C 1
ATOM 1232 O O . PRO A 1 147 ? -11.037 3.034 -19.536 1.00 89.62 147 PRO A O 1
ATOM 1235 N N . ALA A 1 148 ? -9.299 3.703 -18.278 1.00 90.00 148 ALA A N 1
ATOM 1236 C CA . ALA A 1 148 ? -10.111 4.368 -17.260 1.00 90.00 148 ALA A CA 1
ATOM 1237 C C . ALA A 1 148 ? -10.761 5.670 -17.741 1.00 90.00 148 ALA A C 1
ATOM 1239 O O . ALA A 1 148 ? -11.662 6.175 -17.082 1.00 90.00 148 ALA A O 1
ATOM 1240 N N . LEU A 1 149 ? -10.334 6.219 -18.881 1.00 85.00 149 LEU A N 1
ATOM 1241 C CA . LEU A 1 149 ? -10.906 7.436 -19.462 1.00 85.00 149 LEU A CA 1
ATOM 1242 C C . LEU A 1 149 ? -12.019 7.148 -20.477 1.00 85.00 149 LEU A C 1
ATOM 1244 O O . LEU A 1 149 ? -12.779 8.055 -20.831 1.00 85.00 149 LEU A O 1
ATOM 1248 N N . PHE A 1 150 ? -12.137 5.907 -20.957 1.00 74.38 150 PHE A N 1
ATOM 1249 C CA . PHE A 1 150 ? -13.147 5.553 -21.948 1.00 74.38 1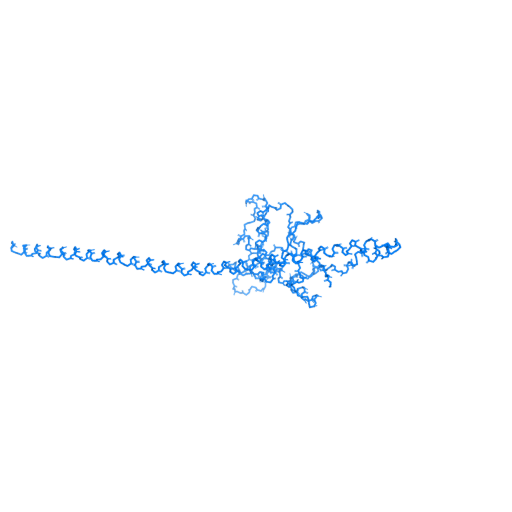50 PHE A CA 1
ATOM 1250 C C . PHE A 1 150 ? -14.543 5.540 -21.321 1.00 74.38 150 PHE A C 1
ATOM 1252 O O . PHE A 1 150 ? -14.873 4.691 -20.500 1.00 74.38 150 PHE A O 1
ATOM 1259 N N . LYS A 1 151 ? -15.404 6.452 -21.779 1.00 63.22 151 LYS A N 1
ATOM 1260 C CA . LYS A 1 151 ? -16.848 6.384 -21.526 1.00 63.22 151 LYS A CA 1
ATOM 1261 C C . LYS A 1 151 ? -17.479 5.435 -22.537 1.00 63.22 151 LYS A C 1
ATOM 1263 O O . LYS A 1 151 ? -17.273 5.603 -23.742 1.00 63.22 151 LYS A O 1
ATOM 1268 N N . ARG A 1 152 ? -18.273 4.458 -22.087 1.00 58.50 152 ARG A N 1
ATOM 1269 C CA . ARG A 1 152 ? -19.002 3.597 -23.030 1.00 58.50 152 ARG A CA 1
ATOM 1270 C C . ARG A 1 152 ? -19.974 4.424 -23.889 1.00 58.50 152 ARG A C 1
ATOM 1272 O O . ARG A 1 152 ? -20.674 5.289 -23.360 1.00 58.50 152 ARG A O 1
ATOM 1279 N N . PRO A 1 153 ? -20.063 4.165 -25.209 1.00 50.34 153 PRO A N 1
ATOM 1280 C CA . PRO A 1 153 ? -21.002 4.869 -26.071 1.00 50.34 153 PRO A CA 1
ATOM 1281 C C . PRO A 1 153 ? -22.464 4.546 -25.699 1.00 50.34 153 PRO A C 1
ATOM 1283 O O . PRO A 1 153 ? -22.777 3.411 -25.321 1.00 50.34 153 PRO A O 1
ATOM 1286 N N . PRO A 1 154 ? -23.386 5.515 -25.856 1.00 52.78 154 PRO A N 1
ATOM 1287 C CA . PRO A 1 154 ? -24.758 5.445 -25.339 1.00 52.78 154 PRO A CA 1
ATOM 1288 C C . PRO A 1 154 ? -25.616 4.315 -25.934 1.00 52.78 154 PRO A C 1
ATOM 1290 O O . PRO A 1 154 ? -26.593 3.900 -25.318 1.00 52.78 154 PRO A O 1
ATOM 1293 N N . PHE A 1 155 ? -25.241 3.756 -27.088 1.00 51.34 155 PHE A N 1
ATOM 1294 C CA . PHE A 1 155 ? -26.010 2.716 -27.787 1.00 51.34 155 PHE A CA 1
ATOM 1295 C C . PHE A 1 155 ? -25.984 1.328 -27.120 1.00 51.34 155 PHE A C 1
ATOM 1297 O O . PHE A 1 155 ? -26.748 0.452 -27.513 1.00 51.34 155 PHE A O 1
ATOM 1304 N N . LYS A 1 156 ? -25.141 1.112 -26.098 1.00 49.75 156 LYS A N 1
ATOM 1305 C CA . LYS A 1 156 ? -25.114 -0.128 -25.296 1.00 49.75 156 LYS A CA 1
ATOM 1306 C C . LYS A 1 156 ? -25.709 0.044 -23.891 1.00 49.75 156 LYS A C 1
ATOM 1308 O O . LYS A 1 156 ? -25.456 -0.796 -23.029 1.00 49.75 156 LYS A O 1
ATOM 1313 N N . LYS A 1 157 ? -26.509 1.092 -23.644 1.00 51.31 157 LYS A N 1
ATOM 1314 C CA . LYS A 1 157 ? -27.279 1.237 -22.397 1.00 51.31 157 LYS A CA 1
ATOM 1315 C C . LYS A 1 157 ? -28.417 0.211 -22.359 1.00 51.31 157 LYS A C 1
ATOM 1317 O O . LYS A 1 157 ? -29.573 0.528 -22.625 1.00 51.31 157 LYS A O 1
ATOM 1322 N N . LYS A 1 158 ? -28.095 -1.045 -22.033 1.00 45.44 158 LYS A N 1
ATOM 1323 C CA . LYS A 1 158 ? -29.105 -1.960 -21.494 1.00 45.44 158 LYS A CA 1
ATOM 1324 C C . LYS A 1 158 ? -29.606 -1.352 -20.186 1.00 45.44 158 LYS A C 1
ATOM 1326 O O . LYS A 1 158 ? -28.818 -0.908 -19.359 1.00 45.44 158 LYS A O 1
ATOM 1331 N N . ILE A 1 159 ? -30.925 -1.293 -20.064 1.00 46.72 159 ILE A N 1
ATOM 1332 C CA . ILE A 1 159 ? -31.677 -0.785 -18.918 1.00 46.72 159 ILE A CA 1
ATOM 1333 C C . ILE A 1 159 ? -31.143 -1.467 -17.650 1.00 46.72 159 ILE A C 1
ATOM 1335 O O . ILE A 1 159 ? -31.361 -2.658 -17.448 1.00 46.72 159 ILE A O 1
ATOM 1339 N N . GLY A 1 160 ? -30.383 -0.724 -16.843 1.00 44.47 160 GLY A N 1
ATOM 1340 C CA . GLY A 1 160 ? -29.747 -1.239 -15.633 1.00 44.47 160 GLY A CA 1
ATOM 1341 C C . GLY A 1 160 ? -28.505 -0.442 -15.238 1.00 44.47 160 GLY A C 1
ATOM 1342 O O . GLY A 1 160 ? -27.403 -0.862 -15.550 1.00 44.47 160 GLY A O 1
ATOM 1343 N N . LYS A 1 161 ? -28.727 0.680 -14.534 1.00 44.78 161 LYS A N 1
ATOM 1344 C CA . LYS A 1 161 ? -27.767 1.456 -13.719 1.00 44.78 161 LYS A CA 1
ATOM 1345 C C . LYS A 1 161 ? -26.467 1.956 -14.403 1.00 44.78 161 LYS A C 1
ATOM 1347 O O . LYS A 1 161 ? -25.562 1.191 -14.712 1.00 44.78 161 LYS A O 1
ATOM 1352 N N . ASP A 1 162 ? -26.355 3.285 -14.547 1.00 53.09 162 ASP A N 1
ATOM 1353 C CA . ASP A 1 162 ? -25.120 4.043 -14.862 1.00 53.09 162 ASP A CA 1
ATOM 1354 C C . ASP A 1 162 ? -24.097 3.917 -13.697 1.00 53.09 162 ASP A C 1
ATOM 1356 O O . ASP A 1 162 ? -23.790 4.883 -13.006 1.00 53.09 162 ASP A O 1
ATOM 1360 N N . ASN A 1 163 ? -23.587 2.710 -13.446 1.00 55.97 163 ASN A N 1
ATOM 1361 C CA . ASN A 1 163 ? -22.635 2.392 -12.368 1.00 55.97 163 ASN A CA 1
ATOM 1362 C C . ASN A 1 163 ? -21.159 2.584 -12.787 1.00 55.97 163 ASN A C 1
ATOM 1364 O O . ASN A 1 163 ? -20.246 1.961 -12.251 1.00 55.97 163 ASN A O 1
ATOM 1368 N N . GLU A 1 164 ? -20.886 3.390 -13.817 1.00 61.47 164 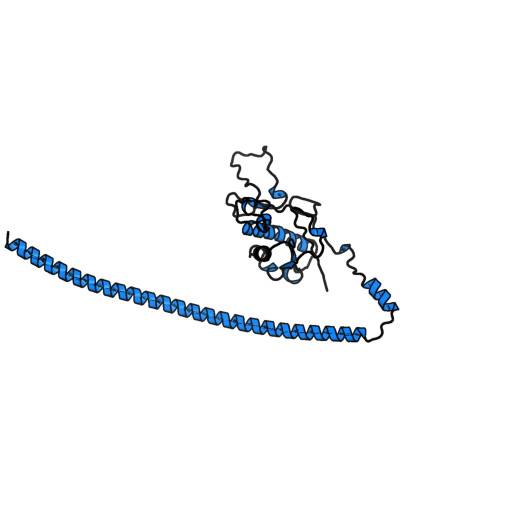GLU A N 1
ATOM 1369 C CA . GLU A 1 164 ? -19.502 3.742 -14.154 1.00 61.47 164 GLU A CA 1
ATOM 1370 C C . GLU A 1 164 ? -19.067 4.905 -13.258 1.00 61.47 164 GLU A C 1
ATOM 1372 O O . GLU A 1 164 ? -19.479 6.053 -13.453 1.00 61.47 164 GLU A O 1
ATOM 1377 N N . THR A 1 165 ? -18.237 4.606 -12.252 1.00 72.69 165 THR A N 1
ATOM 1378 C CA . THR A 1 165 ? -17.673 5.648 -11.390 1.00 72.69 165 THR A CA 1
ATOM 1379 C C . THR A 1 165 ? -16.821 6.619 -12.199 1.00 72.69 165 THR A C 1
ATOM 1381 O O . THR A 1 165 ? -16.196 6.267 -13.209 1.00 72.69 165 THR A O 1
ATOM 1384 N N . LYS A 1 166 ? -16.799 7.881 -11.753 1.00 84.50 166 LYS A N 1
ATOM 1385 C CA . LYS A 1 166 ? -15.923 8.892 -12.347 1.00 84.50 166 LYS A CA 1
ATOM 1386 C C . LYS A 1 166 ? -14.457 8.493 -12.135 1.00 84.50 166 LYS A C 1
ATOM 1388 O O . LYS A 1 166 ? -14.114 8.086 -11.022 1.00 84.50 166 LYS A O 1
ATOM 1393 N N . PRO A 1 167 ? -13.595 8.674 -13.149 1.00 89.44 167 PRO A N 1
ATOM 1394 C CA . PRO A 1 167 ? -12.174 8.399 -13.010 1.00 89.44 167 PRO A CA 1
ATOM 1395 C C . PRO A 1 167 ? -11.551 9.233 -11.884 1.00 89.44 167 PRO A C 1
ATOM 1397 O O . PRO A 1 167 ? -11.888 10.401 -11.682 1.00 89.44 167 PRO A O 1
ATOM 1400 N N . VAL A 1 168 ? -10.638 8.617 -11.140 1.00 93.06 168 VAL A N 1
ATOM 1401 C CA . VAL A 1 168 ? -9.845 9.237 -10.081 1.00 93.06 168 VAL A CA 1
ATOM 1402 C C . VAL A 1 168 ? -8.516 9.666 -10.683 1.00 93.06 168 VAL A C 1
ATOM 1404 O O . VAL A 1 168 ? -7.635 8.847 -10.953 1.00 93.06 168 VAL A O 1
ATOM 1407 N N . GLU A 1 169 ? -8.383 10.969 -10.896 1.00 91.50 169 GLU A N 1
ATOM 1408 C CA . GLU A 1 169 ? -7.243 11.601 -11.557 1.00 91.50 169 GLU A CA 1
ATOM 1409 C C . GLU A 1 169 ? -6.463 12.496 -10.592 1.00 91.50 169 GLU A C 1
ATOM 1411 O O . GLU A 1 169 ? -6.935 12.846 -9.510 1.00 91.50 169 GLU A O 1
ATOM 1416 N N . LEU A 1 170 ? -5.250 12.889 -10.995 1.00 89.75 170 LEU A N 1
ATOM 1417 C CA . LEU A 1 170 ? -4.443 13.921 -10.327 1.00 89.75 170 LEU A CA 1
ATOM 1418 C C . LEU A 1 170 ? -4.138 13.658 -8.840 1.00 89.75 170 LEU A C 1
ATOM 1420 O O . LEU A 1 170 ? -3.673 14.548 -8.129 1.00 89.75 170 LEU A O 1
ATOM 1424 N N . PHE A 1 171 ? -4.308 12.425 -8.365 1.00 92.06 171 PHE A N 1
ATOM 1425 C CA . PHE A 1 171 ? -4.097 12.064 -6.963 1.00 92.06 171 PHE A CA 1
ATOM 1426 C C . PHE A 1 171 ? -2.656 12.298 -6.478 1.00 92.06 171 PHE A C 1
ATOM 1428 O O . PHE A 1 171 ? -2.441 12.540 -5.294 1.00 92.06 171 PHE A O 1
ATOM 1435 N N . LYS A 1 172 ? -1.668 12.330 -7.385 1.00 88.00 172 LYS A N 1
ATOM 1436 C CA . LYS A 1 172 ? -0.276 12.703 -7.066 1.00 88.00 172 LYS A CA 1
ATOM 1437 C C . LYS A 1 172 ? -0.118 14.163 -6.624 1.00 88.00 172 LYS A C 1
ATOM 1439 O O . LYS A 1 172 ? 0.850 14.467 -5.937 1.00 88.00 172 LYS A O 1
ATOM 1444 N N . LEU A 1 173 ? -1.044 15.065 -6.972 1.00 89.38 173 LEU A N 1
ATOM 1445 C CA . LEU A 1 173 ? -0.978 16.468 -6.535 1.00 89.38 173 LEU A CA 1
ATOM 1446 C C . LEU A 1 173 ? -1.103 16.608 -5.014 1.00 89.38 173 LEU A C 1
ATOM 1448 O O . LEU A 1 173 ? -0.608 17.582 -4.453 1.00 89.38 173 LEU A O 1
ATOM 1452 N N . HIS A 1 174 ? -1.659 15.607 -4.325 1.00 89.94 174 HIS A N 1
ATOM 1453 C CA . HIS A 1 174 ? -1.684 15.569 -2.860 1.00 89.94 174 HIS A CA 1
ATOM 1454 C C . HIS A 1 174 ? -0.300 15.437 -2.214 1.00 89.94 174 HIS A C 1
ATOM 1456 O O . HIS A 1 174 ? -0.154 15.741 -1.033 1.00 89.94 174 HIS A O 1
ATOM 1462 N N . LEU A 1 175 ? 0.717 15.041 -2.985 1.00 88.94 175 LEU A N 1
ATOM 1463 C CA . LEU A 1 175 ? 2.112 14.970 -2.546 1.00 88.94 175 LEU A CA 1
ATOM 1464 C C . LEU A 1 175 ? 2.886 16.276 -2.759 1.00 88.94 175 LEU A C 1
ATOM 1466 O O . LEU A 1 175 ? 4.009 16.400 -2.278 1.00 88.94 175 LEU A O 1
ATOM 1470 N N . SER A 1 176 ? 2.317 17.227 -3.500 1.00 86.06 176 SER A N 1
ATOM 1471 C CA . SER A 1 176 ? 2.947 18.522 -3.754 1.00 86.06 176 SER A CA 1
ATOM 1472 C C . SER A 1 176 ? 2.784 19.476 -2.567 1.00 86.06 176 SER A C 1
ATOM 1474 O O . SER A 1 176 ? 1.927 19.281 -1.702 1.00 86.06 176 SER A O 1
ATOM 1476 N N . ASN A 1 177 ? 3.558 20.561 -2.576 1.00 84.00 177 ASN A N 1
ATOM 1477 C CA . ASN A 1 177 ? 3.450 21.645 -1.595 1.00 84.00 177 ASN A CA 1
ATOM 1478 C C . ASN A 1 177 ? 2.286 22.615 -1.895 1.00 84.00 177 ASN A C 1
ATOM 1480 O O . ASN A 1 177 ? 2.272 23.732 -1.384 1.00 84.00 177 ASN A O 1
ATOM 1484 N N . LEU A 1 178 ? 1.323 22.220 -2.738 1.00 86.06 178 LEU A N 1
ATOM 1485 C CA . LEU A 1 178 ? 0.139 23.031 -3.012 1.00 86.06 178 LEU A CA 1
ATOM 1486 C C . LEU A 1 178 ? -0.714 23.204 -1.739 1.00 86.06 178 LEU A C 1
ATOM 1488 O O . LEU A 1 178 ? -0.844 22.249 -0.963 1.00 86.06 178 LEU A O 1
ATOM 1492 N N . PRO A 1 179 ? -1.343 24.378 -1.545 1.00 88.88 179 PRO A N 1
ATOM 1493 C CA . PRO A 1 179 ? -2.400 24.559 -0.556 1.00 88.88 179 PRO A CA 1
ATOM 1494 C C . PRO A 1 179 ? -3.511 23.519 -0.726 1.00 88.88 179 PRO A C 1
ATOM 1496 O O . PRO A 1 179 ? -3.854 23.150 -1.852 1.00 88.88 179 PRO A O 1
ATOM 1499 N N . ASP A 1 180 ? -4.104 23.071 0.382 1.00 88.69 180 ASP A N 1
ATOM 1500 C CA . ASP A 1 180 ? -5.117 22.006 0.363 1.00 88.69 180 ASP A CA 1
ATOM 1501 C C . ASP A 1 180 ? -6.361 22.368 -0.463 1.00 88.69 180 ASP A C 1
ATOM 1503 O O . ASP A 1 180 ? -6.971 21.496 -1.077 1.00 88.69 180 ASP A O 1
ATOM 1507 N N . GLU A 1 181 ? -6.685 23.657 -0.565 1.00 91.31 181 GLU A N 1
ATOM 1508 C CA . GLU A 1 181 ? -7.792 24.184 -1.373 1.00 91.31 181 GLU A CA 1
ATOM 1509 C C . GLU A 1 181 ? -7.600 23.976 -2.883 1.00 91.31 181 GLU A C 1
ATOM 1511 O O . GLU A 1 181 ? -8.579 23.862 -3.620 1.00 91.31 181 GLU A O 1
ATOM 1516 N N . LEU A 1 182 ? -6.346 23.906 -3.346 1.00 88.94 182 LEU A N 1
ATOM 1517 C CA . LEU A 1 182 ? -6.000 23.690 -4.755 1.00 88.94 182 LEU A CA 1
ATOM 1518 C C . LEU A 1 182 ? -5.848 22.205 -5.103 1.00 88.94 182 LEU A C 1
ATOM 1520 O O . LEU A 1 182 ? -5.696 21.853 -6.275 1.00 88.94 182 LEU A O 1
ATOM 1524 N N . LYS A 1 183 ? -5.866 21.318 -4.103 1.00 89.94 183 LYS A N 1
ATOM 1525 C CA . LYS A 1 183 ? -5.752 19.878 -4.333 1.00 89.94 183 LYS A CA 1
ATOM 1526 C C . LYS A 1 183 ? -7.082 19.321 -4.849 1.00 89.94 183 LYS A C 1
ATOM 1528 O O . LYS A 1 183 ? -8.152 19.719 -4.386 1.00 89.94 183 LYS A O 1
ATOM 1533 N N . PRO A 1 184 ? -7.048 18.362 -5.790 1.00 90.00 184 PRO A N 1
ATOM 1534 C CA . PRO A 1 184 ? -8.268 17.765 -6.316 1.00 90.00 184 PRO A CA 1
ATOM 1535 C C . PRO A 1 184 ? -9.024 17.037 -5.201 1.00 90.00 184 PRO A C 1
ATOM 1537 O O . PRO A 1 184 ? -8.429 16.288 -4.422 1.00 90.00 184 PRO A O 1
ATOM 1540 N N . LYS A 1 185 ? -10.347 17.210 -5.144 1.00 92.81 185 LYS A N 1
ATOM 1541 C CA . LYS A 1 185 ? -11.204 16.417 -4.255 1.00 92.81 185 LYS A CA 1
ATOM 1542 C C . LYS A 1 185 ? -11.305 15.000 -4.808 1.00 92.81 185 LYS A C 1
ATOM 1544 O O . LYS A 1 185 ? -11.807 14.806 -5.913 1.00 92.81 185 LYS A O 1
ATOM 1549 N N . LEU A 1 186 ? -10.820 14.025 -4.047 1.00 92.69 186 LEU A N 1
ATOM 1550 C CA . LEU A 1 186 ? -10.812 12.620 -4.446 1.00 92.69 186 LEU A CA 1
ATOM 1551 C C . LEU A 1 186 ? -11.897 11.842 -3.687 1.00 92.69 186 LEU A C 1
ATOM 1553 O O . LEU A 1 186 ? -12.095 12.101 -2.500 1.00 92.69 186 LEU A O 1
ATOM 1557 N N . PRO A 1 187 ? -12.560 10.861 -4.327 1.00 92.69 187 PRO A N 1
ATOM 1558 C CA . PRO A 1 187 ? -13.515 9.981 -3.649 1.00 92.69 187 PRO A CA 1
ATOM 1559 C C . PRO A 1 187 ? -12.827 8.942 -2.746 1.00 92.69 187 PRO A C 1
ATOM 1561 O O . PRO A 1 187 ? -13.470 8.324 -1.905 1.00 92.69 187 PRO A O 1
ATOM 1564 N N . VAL A 1 188 ? -11.512 8.766 -2.900 1.00 94.00 188 VAL A N 1
ATOM 1565 C CA . VAL A 1 188 ? -10.663 7.897 -2.079 1.00 94.00 188 VAL A CA 1
ATOM 1566 C C . VAL A 1 188 ? -9.479 8.677 -1.528 1.00 94.00 188 VAL A C 1
ATOM 1568 O O . VAL A 1 188 ? -9.047 9.675 -2.105 1.00 94.00 188 VAL A O 1
ATOM 1571 N N . ARG A 1 189 ? -8.893 8.180 -0.437 1.00 94.69 189 ARG A N 1
ATOM 1572 C CA . ARG A 1 189 ? -7.611 8.688 0.065 1.00 94.69 189 ARG A CA 1
ATOM 1573 C C . ARG A 1 189 ? -6.534 8.601 -1.018 1.00 94.69 189 ARG A C 1
ATOM 1575 O O . ARG A 1 189 ? -6.391 7.562 -1.665 1.00 94.69 189 ARG A O 1
ATOM 1582 N N . TYR A 1 190 ? -5.747 9.662 -1.189 1.00 93.56 190 TYR A N 1
ATOM 1583 C CA . TYR A 1 190 ? -4.729 9.718 -2.240 1.00 93.56 190 TYR A CA 1
ATOM 1584 C C . TYR A 1 190 ? -3.665 8.624 -2.073 1.00 93.56 190 TYR A C 1
ATOM 1586 O O . TYR A 1 190 ? -3.202 8.082 -3.070 1.00 93.56 190 TYR A O 1
ATOM 1594 N N . GLU A 1 191 ? -3.329 8.219 -0.842 1.00 93.44 191 GLU A N 1
ATOM 1595 C CA . GLU A 1 191 ? -2.391 7.117 -0.594 1.00 93.44 191 GLU A CA 1
ATOM 1596 C C . GLU A 1 191 ? -2.924 5.780 -1.136 1.00 93.44 191 GLU A C 1
ATOM 1598 O O . GLU A 1 191 ? -2.154 4.976 -1.668 1.00 93.44 191 GLU A O 1
ATOM 1603 N N . LYS A 1 192 ? -4.248 5.557 -1.054 1.00 93.81 192 LYS A N 1
ATOM 1604 C CA . LYS A 1 192 ? -4.909 4.386 -1.651 1.00 93.81 192 LYS A CA 1
ATOM 1605 C C . LYS A 1 192 ? -4.807 4.446 -3.172 1.00 93.81 192 LYS A C 1
ATOM 1607 O O . LYS A 1 192 ? -4.344 3.483 -3.766 1.00 93.81 192 LYS A O 1
ATOM 1612 N N . ALA A 1 193 ? -5.154 5.580 -3.783 1.00 93.88 193 ALA A N 1
ATOM 1613 C CA . ALA A 1 193 ? -5.066 5.754 -5.235 1.00 93.88 193 ALA A CA 1
ATOM 1614 C C . ALA A 1 193 ? -3.633 5.564 -5.765 1.00 93.88 193 ALA A C 1
ATOM 1616 O O . ALA A 1 193 ? -3.424 4.859 -6.747 1.00 93.88 193 ALA A O 1
ATOM 1617 N N . ILE A 1 194 ? -2.623 6.118 -5.085 1.00 91.81 194 ILE A N 1
ATOM 1618 C CA . ILE A 1 194 ? -1.213 5.913 -5.448 1.00 91.81 194 ILE A CA 1
ATOM 1619 C C . ILE A 1 194 ? -0.848 4.430 -5.356 1.00 91.81 194 ILE A C 1
ATOM 1621 O O . ILE A 1 194 ? -0.284 3.882 -6.298 1.00 91.81 194 ILE A O 1
ATOM 1625 N N . THR A 1 195 ? -1.173 3.782 -4.236 1.00 91.50 195 THR A N 1
ATOM 1626 C CA . THR A 1 195 ? -0.887 2.355 -4.024 1.00 91.50 195 THR A CA 1
ATOM 1627 C C . THR A 1 195 ? -1.538 1.494 -5.103 1.00 91.50 195 THR A C 1
ATOM 1629 O O . THR A 1 195 ? -0.897 0.620 -5.682 1.00 91.50 195 THR A O 1
ATOM 1632 N N . ASP A 1 196 ? -2.816 1.742 -5.371 1.00 93.38 196 ASP A N 1
ATOM 1633 C CA . ASP A 1 196 ? -3.610 0.997 -6.335 1.00 93.38 196 ASP A CA 1
ATOM 1634 C C . ASP A 1 196 ? -3.043 1.154 -7.750 1.00 93.38 196 ASP A C 1
ATOM 1636 O O . ASP A 1 196 ? -2.851 0.161 -8.445 1.00 93.38 196 ASP A O 1
ATOM 1640 N N . TYR A 1 197 ? -2.662 2.372 -8.138 1.00 92.31 197 TYR A N 1
ATOM 1641 C CA . TYR A 1 197 ? -2.019 2.627 -9.424 1.00 92.31 197 TYR A CA 1
ATOM 1642 C C . TYR A 1 197 ? -0.660 1.930 -9.548 1.00 92.31 197 TYR A C 1
ATOM 1644 O O . TYR A 1 197 ? -0.395 1.274 -10.555 1.00 92.31 197 TYR A O 1
ATOM 1652 N N . LEU A 1 198 ? 0.193 2.034 -8.521 1.00 88.75 198 LEU A N 1
ATOM 1653 C CA . LEU A 1 198 ? 1.504 1.375 -8.502 1.00 88.75 198 LEU A CA 1
ATOM 1654 C C . LEU A 1 198 ? 1.377 -0.155 -8.560 1.00 88.75 198 LEU A C 1
ATOM 1656 O O . LEU A 1 198 ? 2.204 -0.822 -9.182 1.00 88.75 198 LEU A O 1
ATOM 1660 N N . ARG A 1 199 ? 0.322 -0.717 -7.964 1.00 89.06 199 ARG A N 1
ATOM 1661 C CA . ARG A 1 199 ? 0.014 -2.143 -8.074 1.00 89.06 199 ARG A CA 1
ATOM 1662 C C . ARG A 1 199 ? -0.345 -2.539 -9.502 1.00 89.06 199 ARG A C 1
ATOM 1664 O O . ARG A 1 199 ? 0.203 -3.522 -9.995 1.00 89.06 199 ARG A O 1
ATOM 1671 N N . GLU A 1 200 ? -1.246 -1.811 -10.157 1.00 89.62 200 GLU A N 1
ATOM 1672 C CA . GLU A 1 200 ? -1.687 -2.165 -11.510 1.00 89.62 200 GLU A CA 1
ATOM 1673 C C . GLU A 1 200 ? -0.565 -2.013 -12.547 1.00 89.62 200 GLU A C 1
ATOM 1675 O O . GLU A 1 200 ? -0.340 -2.928 -13.340 1.00 89.62 200 GLU A O 1
ATOM 1680 N N . ILE A 1 201 ? 0.226 -0.934 -12.483 1.00 86.38 201 ILE A N 1
ATOM 1681 C CA . ILE A 1 201 ? 1.403 -0.795 -13.355 1.00 86.38 201 ILE A CA 1
ATOM 1682 C C . ILE A 1 201 ? 2.467 -1.860 -13.047 1.00 86.38 201 ILE A C 1
ATOM 1684 O O . ILE A 1 201 ? 3.102 -2.372 -13.965 1.00 86.38 201 ILE A O 1
ATOM 1688 N N . GLY A 1 202 ? 2.625 -2.258 -11.779 1.00 83.50 202 GLY A N 1
ATOM 1689 C CA . GLY A 1 202 ? 3.539 -3.326 -11.368 1.00 83.50 202 GLY A CA 1
ATOM 1690 C C . GLY A 1 202 ? 3.218 -4.684 -12.003 1.00 83.50 202 GLY A C 1
ATOM 1691 O O . GLY A 1 202 ? 4.140 -5.423 -12.349 1.00 83.50 202 GLY A O 1
ATOM 1692 N N . LYS A 1 203 ? 1.931 -4.996 -12.225 1.00 86.00 203 LYS A N 1
ATOM 1693 C CA . LYS A 1 203 ? 1.511 -6.209 -12.954 1.00 86.00 203 LYS A CA 1
ATOM 1694 C C . LYS A 1 203 ? 2.004 -6.182 -14.400 1.00 86.00 203 LYS A C 1
ATOM 1696 O O . LYS A 1 203 ? 2.658 -7.127 -14.831 1.00 86.00 203 LYS A O 1
ATOM 1701 N N . VAL A 1 204 ? 1.788 -5.066 -15.100 1.00 85.44 204 VAL A N 1
ATOM 1702 C CA . VAL A 1 204 ? 2.239 -4.903 -16.492 1.00 85.44 204 VAL A CA 1
ATOM 1703 C C . VAL A 1 204 ? 3.757 -4.937 -16.593 1.00 85.44 204 VAL A C 1
ATOM 1705 O O . VAL A 1 204 ? 4.284 -5.576 -17.496 1.00 85.44 204 VAL A O 1
ATOM 1708 N N . ILE A 1 205 ? 4.481 -4.327 -15.650 1.00 81.88 205 ILE A N 1
ATOM 1709 C CA . ILE A 1 205 ? 5.948 -4.410 -15.604 1.00 81.88 205 ILE A CA 1
ATOM 1710 C C . ILE A 1 205 ? 6.394 -5.871 -15.490 1.00 81.88 205 ILE A C 1
ATOM 1712 O O . ILE A 1 205 ? 7.263 -6.304 -16.243 1.00 81.88 205 ILE A O 1
ATOM 1716 N N . LYS A 1 206 ? 5.776 -6.644 -14.592 1.00 80.62 206 LYS A N 1
ATOM 1717 C CA . LYS A 1 206 ? 6.101 -8.062 -14.403 1.00 80.62 206 LYS A CA 1
ATOM 1718 C C . LYS A 1 206 ? 5.865 -8.878 -15.678 1.00 80.62 206 LYS A C 1
ATOM 1720 O O . LYS A 1 206 ? 6.743 -9.634 -16.082 1.00 80.62 206 LYS A O 1
ATOM 1725 N N . GLU A 1 207 ? 4.711 -8.707 -16.316 1.00 83.50 207 GLU A N 1
ATOM 1726 C CA . GLU A 1 207 ? 4.354 -9.387 -17.572 1.00 83.50 207 GLU A CA 1
ATOM 1727 C C . GLU A 1 207 ? 5.277 -8.976 -18.728 1.00 83.50 207 GLU A C 1
ATOM 1729 O O . GLU A 1 207 ? 5.737 -9.811 -19.508 1.00 83.50 207 GLU A O 1
ATOM 1734 N N . THR A 1 208 ? 5.615 -7.690 -18.798 1.00 81.88 208 THR A N 1
ATOM 1735 C CA . THR A 1 208 ? 6.529 -7.135 -19.800 1.00 81.88 208 THR A CA 1
ATOM 1736 C C . THR A 1 208 ? 7.930 -7.719 -19.658 1.00 81.88 208 THR A C 1
ATOM 1738 O O . THR A 1 208 ? 8.554 -8.073 -20.656 1.00 81.88 208 THR A O 1
ATOM 1741 N N . ILE A 1 209 ? 8.433 -7.838 -18.426 1.00 78.75 209 ILE A N 1
ATOM 1742 C CA . ILE A 1 209 ? 9.760 -8.407 -18.194 1.00 78.75 209 ILE A CA 1
ATOM 1743 C C . ILE A 1 209 ? 9.765 -9.897 -18.541 1.00 78.75 209 ILE A C 1
ATOM 1745 O O . ILE A 1 209 ? 10.620 -10.341 -19.300 1.00 78.75 209 ILE A O 1
ATOM 1749 N N . ALA A 1 210 ? 8.778 -10.650 -18.049 1.00 80.44 210 ALA A N 1
ATOM 1750 C CA . ALA A 1 210 ? 8.683 -12.088 -18.291 1.00 80.44 210 ALA A CA 1
ATOM 1751 C C . ALA A 1 210 ? 8.544 -12.444 -19.783 1.00 80.44 210 ALA A C 1
ATOM 1753 O O . ALA A 1 210 ? 9.060 -13.470 -20.218 1.00 80.44 210 ALA A O 1
ATOM 1754 N N . SER A 1 211 ? 7.850 -11.610 -20.566 1.00 81.25 211 SER A N 1
ATOM 1755 C CA . SER A 1 211 ? 7.650 -11.835 -22.005 1.00 81.25 211 SER A CA 1
ATOM 1756 C C . SER A 1 211 ? 8.863 -11.462 -22.854 1.00 81.25 211 SER A C 1
ATOM 1758 O O . SER A 1 211 ? 9.142 -12.141 -23.840 1.00 81.25 211 SER A O 1
ATOM 1760 N N . ARG A 1 212 ? 9.586 -10.394 -22.497 1.00 77.50 212 ARG A N 1
ATOM 1761 C CA . ARG A 1 212 ? 10.735 -9.909 -23.279 1.00 77.50 212 ARG A CA 1
ATOM 1762 C C . ARG A 1 212 ? 12.042 -10.602 -22.914 1.00 77.50 212 ARG A C 1
ATOM 1764 O O . ARG A 1 212 ? 12.851 -10.852 -23.800 1.00 77.50 212 ARG A O 1
ATOM 1771 N N . TRP A 1 213 ? 12.240 -10.930 -21.639 1.00 77.00 213 TRP A N 1
ATOM 1772 C CA . TRP A 1 213 ? 13.457 -11.572 -21.150 1.00 77.00 213 TRP A CA 1
ATOM 1773 C C . TRP A 1 213 ? 13.123 -12.904 -20.481 1.00 77.00 213 TRP A C 1
ATOM 1775 O O . TRP A 1 213 ? 12.918 -13.004 -19.269 1.00 77.00 213 TRP A O 1
ATOM 1785 N N . ILE A 1 214 ? 13.058 -13.942 -21.311 1.00 74.38 214 ILE A N 1
ATOM 1786 C CA . ILE A 1 214 ? 12.778 -15.310 -20.878 1.00 74.38 214 ILE A CA 1
ATOM 1787 C C . ILE A 1 214 ? 13.877 -15.769 -19.913 1.00 74.38 214 ILE A C 1
ATOM 1789 O O . ILE A 1 214 ? 15.062 -15.673 -20.221 1.00 74.38 214 ILE A O 1
ATOM 1793 N N . GLY A 1 215 ? 13.474 -16.297 -18.757 1.00 68.94 215 GLY A N 1
ATOM 1794 C CA . GLY A 1 215 ? 14.393 -16.873 -17.773 1.00 68.94 215 GLY A CA 1
ATOM 1795 C C . GLY A 1 215 ? 14.979 -15.885 -16.762 1.00 68.94 215 GLY A C 1
ATOM 1796 O O . GLY A 1 215 ? 15.713 -16.328 -15.884 1.00 68.94 215 GLY A O 1
ATOM 1797 N N . ILE A 1 216 ? 14.635 -14.590 -16.825 1.00 70.31 216 ILE A N 1
ATOM 1798 C CA . ILE A 1 216 ? 14.996 -13.646 -15.759 1.00 70.31 216 ILE A CA 1
ATOM 1799 C C . ILE A 1 216 ? 14.163 -13.930 -14.511 1.00 70.31 216 ILE A C 1
ATOM 1801 O O . ILE A 1 216 ? 12.928 -13.876 -14.531 1.00 70.31 216 ILE A O 1
ATOM 1805 N N . ASP A 1 217 ? 14.852 -14.152 -13.394 1.00 66.88 217 ASP A N 1
ATOM 1806 C CA . ASP A 1 217 ? 14.225 -14.138 -12.084 1.00 66.88 217 ASP A CA 1
ATOM 1807 C C . ASP A 1 217 ? 14.006 -12.691 -11.642 1.00 66.88 217 ASP A C 1
ATOM 1809 O O . ASP A 1 217 ? 14.890 -12.010 -11.114 1.00 66.88 217 ASP A O 1
ATOM 1813 N N . ILE A 1 218 ? 12.775 -12.233 -11.839 1.00 65.00 218 ILE A N 1
ATOM 1814 C CA . ILE A 1 218 ? 12.346 -10.874 -11.526 1.00 65.00 218 ILE A CA 1
ATOM 1815 C C . ILE A 1 218 ? 12.582 -10.520 -10.041 1.00 65.00 218 ILE A C 1
ATOM 1817 O O . ILE A 1 218 ? 12.751 -9.350 -9.707 1.00 65.00 218 ILE A O 1
ATOM 1821 N N . LEU A 1 219 ? 12.629 -11.501 -9.136 1.00 57.38 219 LEU A N 1
ATOM 1822 C CA . LEU A 1 219 ? 12.802 -11.262 -7.699 1.00 57.38 219 LEU A CA 1
ATOM 1823 C C . LEU A 1 219 ? 14.251 -11.044 -7.297 1.00 57.38 219 LEU A C 1
ATOM 1825 O O . LEU A 1 219 ? 14.516 -10.351 -6.314 1.00 57.38 219 LEU A O 1
ATOM 1829 N N . HIS A 1 220 ? 15.183 -11.658 -8.020 1.00 57.88 220 HIS A N 1
ATOM 1830 C CA . HIS A 1 220 ? 16.593 -11.679 -7.643 1.00 57.88 220 HIS A CA 1
ATOM 1831 C C . HIS A 1 220 ? 17.459 -10.821 -8.564 1.00 57.88 220 HIS A C 1
ATOM 1833 O O . HIS A 1 220 ? 18.456 -10.269 -8.101 1.00 57.88 220 HIS A O 1
ATOM 1839 N N . GLN A 1 221 ? 17.048 -10.650 -9.821 1.00 62.62 221 GLN A N 1
ATOM 1840 C CA . GLN A 1 221 ? 17.854 -10.033 -10.877 1.00 62.62 221 GLN A CA 1
ATOM 1841 C C . GLN A 1 221 ? 17.322 -8.670 -11.346 1.00 62.62 221 GLN A C 1
ATOM 1843 O O . GLN A 1 221 ? 17.971 -8.012 -12.153 1.00 62.62 221 GLN A O 1
ATOM 1848 N N . VAL A 1 222 ? 16.163 -8.213 -10.852 1.00 66.44 222 VAL A N 1
ATOM 1849 C CA . VAL A 1 222 ? 15.577 -6.924 -11.258 1.00 66.44 222 VAL A CA 1
ATOM 1850 C C . VAL A 1 222 ? 15.601 -5.920 -10.108 1.00 66.44 222 VAL A C 1
ATOM 1852 O O . VAL A 1 222 ? 15.099 -6.176 -9.013 1.00 66.44 222 VAL A O 1
ATOM 1855 N N . LEU A 1 223 ? 16.153 -4.737 -10.389 1.00 68.62 223 LEU A N 1
ATOM 1856 C CA . LEU A 1 223 ? 16.056 -3.553 -9.541 1.00 68.62 223 LEU A CA 1
ATOM 1857 C C . LEU A 1 223 ? 15.011 -2.598 -10.126 1.00 68.62 223 LEU A C 1
ATOM 1859 O O . LEU A 1 223 ? 15.140 -2.160 -11.270 1.00 68.62 223 LEU A O 1
ATOM 1863 N N . LEU A 1 224 ? 13.992 -2.238 -9.342 1.00 71.56 224 LEU A N 1
ATOM 1864 C CA . LEU A 1 224 ? 13.009 -1.240 -9.764 1.00 71.56 224 LEU A CA 1
ATOM 1865 C C . LEU A 1 224 ? 13.411 0.134 -9.232 1.00 71.56 224 LEU A C 1
ATOM 1867 O O . LEU A 1 224 ? 13.488 0.330 -8.020 1.00 71.56 224 LEU A O 1
ATOM 1871 N N . VAL A 1 225 ? 13.618 1.092 -10.138 1.00 72.62 225 VAL A N 1
ATOM 1872 C CA . VAL A 1 225 ? 13.908 2.485 -9.780 1.00 72.62 225 VAL A CA 1
ATOM 1873 C C . VAL A 1 225 ? 12.679 3.350 -10.033 1.00 72.62 225 VAL A C 1
ATOM 1875 O O . VAL A 1 225 ? 12.301 3.592 -11.179 1.00 72.62 225 VAL A O 1
ATOM 1878 N N . LEU A 1 226 ? 12.052 3.832 -8.958 1.00 75.50 226 LEU A N 1
ATOM 1879 C CA . LEU A 1 226 ? 10.966 4.809 -9.051 1.00 75.50 226 LEU A CA 1
ATOM 1880 C C . LEU A 1 226 ? 11.533 6.225 -8.927 1.00 75.50 226 LEU A C 1
ATOM 1882 O O . LEU A 1 226 ? 12.258 6.530 -7.979 1.00 75.50 226 LEU A O 1
ATOM 1886 N N . THR A 1 227 ? 11.175 7.096 -9.866 1.00 75.75 227 THR A N 1
ATOM 1887 C CA . THR A 1 227 ? 11.570 8.507 -9.856 1.00 75.75 227 THR A CA 1
ATOM 1888 C C . THR A 1 227 ? 10.439 9.383 -9.321 1.00 75.75 227 THR A C 1
ATOM 1890 O O . THR A 1 227 ? 9.255 9.125 -9.555 1.00 75.75 227 THR A O 1
ATOM 1893 N N . TYR A 1 228 ? 10.798 10.441 -8.595 1.00 76.12 228 TYR A N 1
ATOM 1894 C CA . TYR A 1 228 ? 9.871 11.491 -8.174 1.00 76.12 228 TYR A CA 1
ATOM 1895 C C . TYR A 1 228 ? 10.484 12.887 -8.393 1.00 76.12 228 TYR A C 1
ATOM 1897 O O . TYR A 1 228 ? 11.705 13.000 -8.529 1.00 76.12 228 TYR A O 1
ATOM 1905 N N . PRO A 1 229 ? 9.663 13.952 -8.439 1.00 76.88 229 PRO A N 1
ATOM 1906 C CA . PRO A 1 229 ? 10.139 15.330 -8.573 1.00 76.88 229 PRO A CA 1
ATOM 1907 C C . PRO A 1 229 ? 11.089 15.763 -7.445 1.00 76.88 229 PRO A C 1
ATOM 1909 O O . PRO A 1 229 ? 10.896 15.404 -6.284 1.00 76.88 229 PRO A O 1
ATOM 1912 N N . ALA A 1 230 ? 12.116 16.551 -7.776 1.00 72.88 230 ALA A N 1
ATOM 1913 C CA . ALA A 1 230 ? 13.146 16.973 -6.819 1.00 72.88 230 ALA A CA 1
ATOM 1914 C C . ALA A 1 230 ? 12.604 17.858 -5.676 1.00 72.88 230 ALA A C 1
ATOM 1916 O O . ALA A 1 230 ? 13.170 17.869 -4.586 1.00 72.88 230 ALA A O 1
ATOM 1917 N N . ASP A 1 231 ? 11.497 18.560 -5.915 1.00 74.81 231 ASP A N 1
ATOM 1918 C CA . ASP A 1 231 ? 10.801 19.449 -4.980 1.00 74.81 231 ASP A CA 1
ATOM 1919 C C . ASP A 1 231 ? 9.879 18.714 -3.988 1.00 74.81 231 ASP A C 1
ATOM 1921 O O . ASP A 1 231 ? 9.276 19.344 -3.114 1.00 74.81 231 ASP A O 1
ATOM 1925 N N . TYR A 1 232 ? 9.770 17.383 -4.079 1.00 81.81 232 TYR A N 1
ATOM 1926 C CA . TYR A 1 232 ? 9.025 16.597 -3.096 1.00 81.81 232 TYR A CA 1
ATOM 1927 C C . TYR A 1 232 ? 9.651 16.734 -1.705 1.00 81.81 232 TYR A C 1
ATOM 1929 O O . TYR A 1 232 ? 10.840 16.483 -1.504 1.00 81.81 232 TYR A O 1
ATOM 1937 N N . SER A 1 233 ? 8.819 17.067 -0.716 1.00 86.44 233 SER A N 1
ATOM 1938 C CA . SER A 1 233 ? 9.218 17.058 0.693 1.00 86.44 233 SER A CA 1
ATOM 1939 C C . SER A 1 233 ? 9.587 15.647 1.161 1.00 86.44 233 SER A C 1
ATOM 1941 O O . SER A 1 233 ? 9.118 14.650 0.607 1.00 86.44 233 SER A O 1
ATOM 1943 N N . ASP A 1 234 ? 10.367 15.525 2.235 1.00 85.75 234 ASP A N 1
ATOM 1944 C CA . ASP A 1 234 ? 10.722 14.206 2.783 1.00 85.75 234 ASP A CA 1
ATOM 1945 C C . ASP A 1 234 ? 9.496 13.407 3.236 1.00 85.75 234 ASP A C 1
ATOM 1947 O O . ASP A 1 234 ? 9.458 12.183 3.097 1.00 85.75 234 ASP A O 1
ATOM 1951 N N . LYS A 1 235 ? 8.432 14.103 3.657 1.00 89.06 235 LYS A N 1
ATOM 1952 C CA . LYS A 1 235 ? 7.121 13.501 3.917 1.00 89.06 235 LYS A CA 1
ATOM 1953 C C . LYS A 1 235 ? 6.508 12.907 2.645 1.00 89.06 235 LYS A C 1
ATOM 1955 O O . LYS A 1 235 ? 6.064 11.761 2.669 1.00 89.06 235 LYS A O 1
ATOM 1960 N N . ALA A 1 236 ? 6.494 13.651 1.538 1.00 85.94 236 ALA A N 1
ATOM 1961 C CA . ALA A 1 236 ? 5.983 13.164 0.256 1.00 85.94 236 ALA A CA 1
ATOM 1962 C C . ALA A 1 236 ? 6.787 11.958 -0.254 1.00 85.94 236 ALA A C 1
ATOM 1964 O O . ALA A 1 236 ? 6.202 10.958 -0.677 1.00 85.94 236 ALA A O 1
ATOM 1965 N N . LYS A 1 237 ? 8.121 12.009 -0.128 1.00 83.38 237 LYS A N 1
ATOM 1966 C CA . LYS A 1 237 ? 9.011 10.880 -0.432 1.00 83.38 237 LYS A CA 1
ATOM 1967 C C . LYS A 1 237 ? 8.640 9.662 0.407 1.00 83.38 237 LYS A C 1
ATOM 1969 O O . LYS A 1 237 ? 8.415 8.596 -0.157 1.00 83.38 237 LYS A O 1
ATOM 1974 N N . ALA A 1 238 ? 8.516 9.815 1.728 1.00 84.81 238 ALA A N 1
ATOM 1975 C CA . ALA A 1 238 ? 8.155 8.733 2.644 1.00 84.81 238 ALA A CA 1
ATOM 1976 C C . ALA A 1 238 ? 6.787 8.111 2.316 1.00 84.81 238 ALA A C 1
ATOM 1978 O O . ALA A 1 238 ? 6.646 6.888 2.351 1.00 84.81 238 ALA A O 1
ATOM 1979 N N . ILE A 1 239 ? 5.795 8.925 1.937 1.00 87.81 239 ILE A N 1
ATOM 1980 C CA . ILE A 1 239 ? 4.483 8.432 1.498 1.00 87.81 239 ILE A CA 1
ATOM 1981 C C . ILE A 1 239 ? 4.608 7.634 0.196 1.00 87.81 239 ILE A C 1
ATOM 1983 O O . ILE A 1 239 ? 4.067 6.531 0.122 1.00 87.81 239 ILE A O 1
ATOM 1987 N N . MET A 1 240 ? 5.345 8.134 -0.802 1.00 85.31 240 MET A N 1
ATOM 1988 C CA . MET A 1 240 ? 5.586 7.398 -2.051 1.00 85.31 240 MET A CA 1
ATOM 1989 C C . MET A 1 240 ? 6.296 6.071 -1.803 1.00 85.31 240 MET A C 1
ATOM 1991 O O . MET A 1 240 ? 5.866 5.055 -2.346 1.00 85.31 240 MET A O 1
ATOM 1995 N N . ARG A 1 241 ? 7.316 6.061 -0.927 1.00 81.94 241 ARG A N 1
ATOM 1996 C CA . ARG A 1 241 ? 7.972 4.825 -0.475 1.00 81.94 241 ARG A CA 1
ATOM 1997 C C . ARG A 1 241 ? 6.917 3.871 0.080 1.00 81.94 241 ARG A C 1
ATOM 1999 O O . ARG A 1 241 ? 6.730 2.781 -0.443 1.00 81.94 241 ARG A O 1
ATOM 2006 N N . LYS A 1 242 ? 6.152 4.308 1.083 1.00 84.81 242 LYS A N 1
ATOM 2007 C CA . LYS A 1 242 ? 5.129 3.484 1.743 1.00 84.81 242 LYS A CA 1
ATOM 2008 C C . LYS A 1 242 ? 4.094 2.913 0.766 1.00 84.81 242 LYS A C 1
ATOM 2010 O O . LYS A 1 242 ? 3.728 1.750 0.900 1.00 84.81 242 LYS A O 1
ATOM 2015 N N . CYS A 1 243 ? 3.635 3.701 -0.206 1.00 85.88 243 CYS A N 1
ATOM 2016 C CA . CYS A 1 243 ? 2.676 3.238 -1.211 1.00 85.88 243 CYS A CA 1
ATOM 2017 C C . CYS A 1 243 ? 3.287 2.181 -2.145 1.00 85.88 243 CYS A C 1
ATOM 2019 O O . CYS A 1 243 ? 2.604 1.227 -2.508 1.00 85.88 243 CYS A O 1
ATOM 2021 N N . ALA A 1 244 ? 4.570 2.317 -2.493 1.00 78.94 244 ALA A N 1
ATOM 2022 C CA . ALA A 1 244 ? 5.298 1.346 -3.309 1.00 78.94 244 ALA A CA 1
ATOM 2023 C C . ALA A 1 244 ? 5.608 0.034 -2.555 1.00 78.94 244 ALA A C 1
ATOM 2025 O O . ALA A 1 244 ? 5.680 -1.024 -3.170 1.00 78.94 244 ALA A O 1
ATOM 2026 N N . PHE A 1 245 ? 5.744 0.081 -1.225 1.00 70.94 245 PHE A N 1
ATOM 2027 C CA . PHE A 1 245 ? 6.034 -1.088 -0.379 1.00 70.94 245 PHE A CA 1
ATOM 2028 C C . PHE A 1 245 ? 4.780 -1.811 0.159 1.00 70.94 245 PHE A C 1
ATOM 2030 O O . PHE A 1 245 ? 4.896 -2.763 0.933 1.00 70.94 245 PHE A O 1
ATOM 2037 N N . ASN A 1 246 ? 3.570 -1.388 -0.223 1.00 63.38 246 ASN A N 1
ATOM 2038 C CA . ASN A 1 246 ? 2.323 -1.961 0.293 1.00 63.38 246 ASN A CA 1
ATOM 2039 C C . ASN A 1 246 ? 2.086 -3.395 -0.260 1.00 63.38 246 ASN A C 1
ATOM 2041 O O . ASN A 1 246 ? 2.258 -3.601 -1.463 1.00 63.38 246 ASN A O 1
ATOM 2045 N N . PRO A 1 247 ? 1.653 -4.381 0.561 1.00 49.41 247 PRO A N 1
ATOM 2046 C CA . PRO A 1 247 ? 1.468 -5.807 0.219 1.00 49.41 247 PRO A CA 1
ATOM 2047 C C . PRO A 1 247 ? 0.691 -6.180 -1.058 1.00 49.41 247 PRO A C 1
ATOM 2049 O O . PRO A 1 247 ? 0.723 -7.347 -1.448 1.00 49.41 247 PRO A O 1
ATOM 2052 N N . GLY A 1 248 ? -0.006 -5.244 -1.712 1.00 49.28 248 GLY A N 1
ATOM 2053 C CA . GLY A 1 248 ? -0.664 -5.475 -3.004 1.00 49.28 248 GLY A CA 1
ATOM 2054 C C . GLY A 1 248 ? 0.302 -5.560 -4.194 1.00 49.28 248 GLY A C 1
ATOM 2055 O O . GLY A 1 248 ? 0.008 -6.250 -5.169 1.00 49.28 248 GLY A O 1
ATOM 2056 N N . ILE A 1 249 ? 1.467 -4.913 -4.106 1.00 52.06 249 ILE A N 1
ATOM 2057 C CA . ILE A 1 249 ? 2.636 -5.264 -4.917 1.00 52.06 249 ILE A CA 1
ATOM 2058 C C . ILE A 1 249 ? 3.232 -6.461 -4.186 1.00 52.06 249 ILE A C 1
ATOM 2060 O O . ILE A 1 249 ? 3.658 -6.317 -3.040 1.00 52.06 249 ILE A O 1
ATOM 2064 N N . LYS A 1 250 ? 3.132 -7.661 -4.779 1.00 46.09 250 LYS A N 1
ATOM 2065 C CA . LYS A 1 250 ? 3.499 -8.925 -4.116 1.00 46.09 250 LYS A CA 1
ATOM 2066 C C . LYS A 1 250 ? 4.808 -8.761 -3.329 1.00 46.09 250 LYS A C 1
ATOM 2068 O O . LYS A 1 250 ? 5.733 -8.114 -3.823 1.00 46.09 250 LYS A O 1
ATOM 2073 N N . LYS A 1 251 ? 4.881 -9.376 -2.135 1.00 50.19 251 LYS A N 1
ATOM 2074 C CA . LYS A 1 251 ? 6.056 -9.362 -1.227 1.00 50.19 251 LYS A CA 1
ATOM 2075 C C . LYS A 1 251 ? 7.401 -9.477 -1.955 1.00 50.19 251 LYS A C 1
ATOM 2077 O O . LYS A 1 251 ? 8.376 -8.839 -1.586 1.00 50.19 251 LYS A O 1
ATOM 2082 N N . GLU A 1 252 ? 7.375 -10.258 -3.022 1.00 49.41 252 GLU A N 1
ATOM 2083 C CA . GLU A 1 252 ? 8.296 -10.342 -4.150 1.00 49.41 252 GLU A CA 1
ATOM 2084 C C . GLU A 1 252 ? 9.160 -9.092 -4.448 1.00 49.41 252 GLU A C 1
ATOM 2086 O O . GLU A 1 252 ? 10.375 -9.230 -4.538 1.00 49.41 252 GLU A O 1
ATOM 2091 N N . PHE A 1 253 ? 8.603 -7.877 -4.542 1.00 48.78 253 PHE A N 1
ATOM 2092 C CA . PHE A 1 253 ? 9.388 -6.671 -4.891 1.00 48.78 253 PHE A CA 1
ATOM 2093 C C . PHE A 1 253 ? 9.783 -5.795 -3.694 1.00 48.78 253 PHE A C 1
ATOM 2095 O O . PHE A 1 253 ? 10.483 -4.794 -3.860 1.00 48.78 253 PHE A O 1
ATOM 2102 N N . GLN A 1 254 ? 9.354 -6.151 -2.480 1.00 51.69 254 GLN A N 1
ATOM 2103 C CA . GLN A 1 254 ? 9.435 -5.274 -1.304 1.00 51.69 254 GLN A CA 1
ATOM 2104 C C . GLN A 1 254 ? 10.864 -4.908 -0.890 1.00 51.69 254 GLN A C 1
ATOM 2106 O O . GLN A 1 254 ? 11.053 -3.884 -0.248 1.00 51.69 254 GLN A O 1
ATOM 2111 N N . HIS A 1 255 ? 11.870 -5.696 -1.270 1.00 50.97 255 HIS A N 1
ATOM 2112 C CA . HIS A 1 255 ? 13.263 -5.468 -0.874 1.00 50.97 255 HIS A CA 1
ATOM 2113 C C . HIS A 1 255 ? 14.113 -4.799 -1.970 1.00 50.97 255 HIS A C 1
ATOM 2115 O O . HIS A 1 255 ? 15.293 -4.549 -1.746 1.00 50.97 255 HIS A O 1
ATOM 2121 N N . ARG A 1 256 ? 13.550 -4.520 -3.159 1.00 54.41 256 ARG A N 1
ATOM 2122 C CA . ARG A 1 256 ? 14.323 -4.091 -4.349 1.00 54.41 256 ARG A CA 1
ATOM 2123 C C . ARG A 1 256 ? 13.779 -2.854 -5.063 1.00 54.41 256 ARG A C 1
ATOM 2125 O O . ARG A 1 256 ? 14.160 -2.568 -6.196 1.00 54.41 256 ARG A O 1
ATOM 2132 N N . ILE A 1 257 ? 12.897 -2.104 -4.410 1.00 56.47 257 ILE A N 1
ATOM 2133 C CA . ILE A 1 257 ? 12.482 -0.789 -4.902 1.00 56.47 257 ILE A CA 1
ATOM 2134 C C . ILE A 1 257 ? 13.503 0.227 -4.396 1.00 56.47 257 ILE A C 1
ATOM 2136 O O . ILE A 1 257 ? 13.487 0.599 -3.223 1.00 56.47 257 ILE A O 1
ATOM 2140 N N . ASN A 1 258 ? 14.387 0.676 -5.284 1.00 57.31 258 ASN A N 1
ATOM 2141 C CA . ASN A 1 258 ? 15.223 1.836 -5.012 1.00 57.31 258 ASN A CA 1
ATOM 2142 C C . ASN A 1 258 ? 14.499 3.090 -5.506 1.00 57.31 258 ASN A C 1
ATOM 2144 O O . ASN A 1 258 ? 13.785 3.077 -6.510 1.00 57.31 258 ASN A O 1
ATOM 2148 N N . ILE A 1 259 ? 14.634 4.184 -4.771 1.00 59.75 259 ILE A N 1
ATOM 2149 C CA . ILE A 1 259 ? 13.907 5.409 -5.073 1.00 59.75 259 ILE A CA 1
ATOM 2150 C C . ILE A 1 259 ? 14.923 6.531 -5.171 1.00 59.75 259 ILE A C 1
ATOM 2152 O O . ILE A 1 259 ? 15.579 6.869 -4.186 1.00 59.75 259 ILE A O 1
ATOM 2156 N N . SER A 1 260 ? 15.047 7.079 -6.377 1.00 56.62 260 SER A N 1
ATOM 2157 C CA . SER A 1 260 ? 16.104 8.014 -6.746 1.00 56.62 260 SER A CA 1
ATOM 2158 C C . SER A 1 260 ? 15.526 9.314 -7.299 1.00 56.62 260 SER A C 1
ATOM 2160 O O . SER A 1 260 ? 14.444 9.345 -7.893 1.00 56.62 260 SER A O 1
ATOM 2162 N N . ILE A 1 261 ? 16.268 10.398 -7.100 1.00 48.28 261 ILE A N 1
ATOM 2163 C CA . ILE A 1 261 ? 15.995 11.696 -7.713 1.00 48.28 261 ILE A CA 1
ATOM 2164 C C . ILE A 1 261 ? 16.558 11.647 -9.141 1.00 48.28 261 ILE A C 1
ATOM 2166 O O . ILE A 1 261 ? 17.695 11.203 -9.318 1.00 48.28 261 ILE A O 1
ATOM 2170 N N . PRO A 1 262 ? 15.816 12.085 -10.174 1.00 51.50 262 PRO A N 1
ATOM 2171 C CA . PRO A 1 262 ? 16.372 12.155 -11.520 1.00 51.50 262 PRO A CA 1
ATOM 2172 C C . PRO A 1 262 ? 17.578 13.106 -11.546 1.00 51.50 262 PRO A C 1
ATOM 2174 O O . PRO A 1 262 ? 17.484 14.254 -11.119 1.00 51.50 262 PRO A O 1
ATOM 2177 N N . THR A 1 263 ? 18.711 12.632 -12.066 1.00 41.81 263 THR A N 1
ATOM 2178 C CA . THR A 1 263 ? 19.991 13.363 -12.098 1.00 41.81 263 THR A CA 1
ATOM 2179 C C . THR A 1 263 ? 20.085 14.414 -13.211 1.00 41.81 263 THR A C 1
ATOM 2181 O O . THR A 1 263 ? 21.056 15.164 -13.248 1.00 41.81 263 THR A O 1
ATOM 2184 N N . GLN A 1 264 ? 19.086 14.524 -14.101 1.00 33.62 264 GLN A N 1
ATOM 2185 C CA . GLN A 1 264 ? 19.043 15.548 -15.155 1.00 33.62 264 GLN A CA 1
ATOM 2186 C C . GLN A 1 264 ? 17.722 16.344 -15.172 1.00 33.62 264 GLN A C 1
ATOM 2188 O O . GLN A 1 264 ? 16.641 15.749 -15.079 1.00 33.62 264 GLN A O 1
ATOM 2193 N N . PRO A 1 265 ? 17.776 17.676 -15.397 1.00 33.84 265 PRO A N 1
ATOM 2194 C CA . PRO A 1 265 ? 16.599 18.550 -15.457 1.00 33.84 265 PRO A CA 1
ATOM 2195 C C . PRO A 1 265 ? 15.683 18.284 -16.668 1.00 33.84 265 PRO A C 1
ATOM 2197 O O . PRO A 1 265 ? 14.564 18.786 -16.718 1.00 33.84 265 PRO A O 1
ATOM 2200 N N . THR A 1 266 ? 16.079 17.426 -17.611 1.00 33.22 266 THR A N 1
ATOM 2201 C CA . THR A 1 266 ? 15.290 17.044 -18.799 1.00 33.22 266 THR A CA 1
ATOM 2202 C C . THR A 1 266 ? 14.037 16.208 -18.469 1.00 33.22 266 THR A C 1
ATOM 2204 O O . THR A 1 266 ? 13.217 15.930 -19.342 1.00 33.22 266 THR A O 1
ATOM 2207 N N . VAL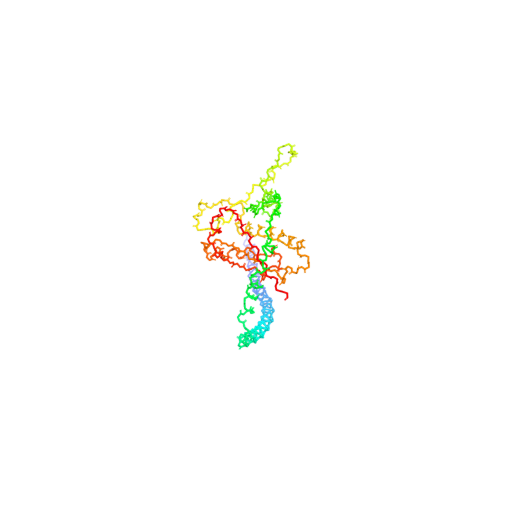 A 1 267 ? 13.855 15.798 -17.207 1.00 38.97 267 VAL A N 1
ATOM 2208 C CA . VAL A 1 267 ? 12.632 15.133 -16.704 1.00 38.97 267 VAL A CA 1
ATOM 2209 C C . VAL A 1 267 ? 11.693 16.118 -15.981 1.00 38.97 267 VAL A C 1
ATOM 2211 O O . VAL A 1 267 ? 10.546 15.777 -15.705 1.00 38.97 267 VAL A O 1
ATOM 2214 N N . ALA A 1 268 ? 12.132 17.359 -15.726 1.00 28.31 268 ALA A N 1
ATOM 2215 C CA . ALA A 1 268 ? 11.372 18.365 -14.977 1.00 28.31 268 ALA A CA 1
ATOM 2216 C C . ALA A 1 268 ? 10.258 19.058 -15.790 1.00 28.31 268 ALA A C 1
ATOM 2218 O O . ALA A 1 268 ? 9.368 19.664 -15.204 1.00 28.31 268 ALA A O 1
ATOM 2219 N N . VAL A 1 269 ? 10.235 18.918 -17.122 1.00 27.75 269 VAL A N 1
ATOM 2220 C CA . VAL A 1 269 ? 9.132 19.407 -17.972 1.00 27.75 269 VAL A CA 1
ATOM 2221 C C . VAL A 1 269 ? 8.296 18.225 -18.465 1.00 27.75 269 VAL A C 1
ATOM 2223 O O . VAL A 1 269 ? 8.273 17.873 -19.640 1.00 27.75 269 VAL A O 1
ATOM 2226 N N . ALA A 1 270 ? 7.614 17.557 -17.542 1.00 26.92 270 ALA A N 1
ATOM 2227 C CA . ALA A 1 270 ? 6.539 16.633 -17.880 1.00 26.92 270 ALA A CA 1
ATOM 2228 C C . ALA A 1 270 ? 5.406 16.802 -16.870 1.00 26.92 270 ALA A C 1
ATOM 2230 O O . ALA A 1 270 ? 5.290 16.065 -15.892 1.00 26.92 270 ALA A O 1
ATOM 2231 N N . HIS A 1 271 ? 4.545 17.784 -17.136 1.00 27.38 271 HIS A N 1
ATOM 2232 C CA . HIS A 1 271 ? 3.197 17.811 -16.586 1.00 27.38 271 HIS A CA 1
ATOM 2233 C C . HIS A 1 271 ? 2.556 16.421 -16.777 1.00 27.38 271 HIS A C 1
ATOM 2235 O O . HIS A 1 271 ? 2.392 15.945 -17.898 1.00 27.38 271 HIS A O 1
ATOM 2241 N N . GLY A 1 272 ? 2.233 15.740 -15.676 1.00 29.67 272 GLY A N 1
ATOM 2242 C CA . GLY A 1 272 ? 1.247 14.653 -15.655 1.00 29.67 272 GLY A CA 1
ATOM 2243 C C . GLY A 1 272 ? 1.656 13.236 -16.090 1.00 29.67 272 GLY A C 1
ATOM 2244 O O . GLY A 1 272 ? 0.842 12.338 -15.896 1.00 29.67 272 GLY A O 1
ATOM 2245 N N . ALA A 1 273 ? 2.870 12.958 -16.576 1.00 28.86 273 ALA A N 1
ATOM 2246 C CA . ALA A 1 273 ? 3.242 11.608 -17.038 1.00 28.86 273 ALA A CA 1
ATOM 2247 C C . ALA A 1 273 ? 4.389 10.994 -16.219 1.00 28.86 273 ALA A C 1
ATOM 2249 O O . ALA A 1 273 ? 5.432 11.617 -16.038 1.00 28.86 273 ALA A O 1
ATOM 2250 N N . VAL A 1 274 ? 4.214 9.760 -15.730 1.00 32.03 274 VAL A N 1
ATOM 2251 C CA . VAL A 1 274 ? 5.317 8.982 -15.138 1.00 32.03 274 VAL A CA 1
ATOM 2252 C C . VAL A 1 274 ? 6.266 8.597 -16.272 1.00 32.03 274 VAL A C 1
ATOM 2254 O O . VAL A 1 274 ? 5.906 7.804 -17.136 1.00 32.03 274 VAL A O 1
ATOM 2257 N N . LYS A 1 275 ? 7.465 9.185 -16.297 1.00 29.72 275 LYS A N 1
ATOM 2258 C CA . LYS A 1 275 ? 8.565 8.732 -17.153 1.00 29.72 275 LYS A CA 1
ATOM 2259 C C . LYS A 1 275 ? 9.294 7.615 -16.404 1.00 29.72 275 LYS A C 1
ATOM 2261 O O . LYS A 1 275 ? 10.165 7.887 -15.583 1.00 29.72 275 LYS A O 1
ATOM 2266 N N . THR A 1 276 ? 8.896 6.369 -16.633 1.00 34.25 276 THR A N 1
ATOM 2267 C CA . THR A 1 276 ? 9.576 5.186 -16.090 1.00 34.25 276 THR A CA 1
ATOM 2268 C C . THR A 1 276 ? 10.757 4.842 -16.999 1.00 34.25 276 THR A C 1
ATOM 2270 O O . THR A 1 276 ? 10.574 4.306 -18.087 1.00 34.25 276 THR A O 1
ATOM 2273 N N . GLN A 1 277 ? 11.973 5.201 -16.582 1.00 29.31 277 GLN A N 1
ATOM 2274 C CA . GLN A 1 277 ? 13.211 4.710 -17.194 1.00 29.31 277 GLN A CA 1
ATOM 2275 C C . GLN A 1 277 ? 13.649 3.453 -16.439 1.00 29.31 277 GLN A C 1
ATOM 2277 O O . GLN A 1 277 ? 13.941 3.520 -15.247 1.00 29.31 277 GLN A O 1
ATOM 2282 N N . PHE A 1 278 ? 13.670 2.317 -17.132 1.00 31.84 278 PHE A N 1
ATOM 2283 C CA . PHE A 1 278 ? 14.261 1.078 -16.638 1.00 31.84 278 PHE A CA 1
ATOM 2284 C C . PHE A 1 278 ? 15.723 1.043 -17.080 1.00 31.84 278 PHE A C 1
ATOM 2286 O O . PHE A 1 278 ? 16.001 1.116 -18.276 1.00 31.84 278 PHE A O 1
ATOM 2293 N N . TYR A 1 279 ? 16.647 0.948 -16.127 1.00 27.09 279 TYR A N 1
ATOM 2294 C CA . TYR A 1 279 ? 18.050 0.652 -16.401 1.00 27.09 279 TYR A CA 1
ATOM 2295 C C . TYR A 1 279 ? 18.316 -0.779 -15.939 1.00 27.09 279 TYR A C 1
ATOM 2297 O O . TYR A 1 279 ? 18.152 -1.081 -14.758 1.00 27.09 279 TYR A O 1
ATOM 2305 N N . PHE A 1 280 ? 18.690 -1.651 -16.873 1.00 26.14 280 PHE A N 1
ATOM 2306 C CA . PHE A 1 280 ? 19.135 -3.012 -16.589 1.00 26.14 280 PHE A CA 1
ATOM 2307 C C . PHE A 1 280 ? 20.655 -3.055 -16.763 1.00 26.14 280 PHE A C 1
ATOM 2309 O O . PHE A 1 280 ? 21.147 -2.765 -17.850 1.00 26.14 280 PHE A O 1
ATOM 2316 N N . SER A 1 281 ? 21.381 -3.405 -15.700 1.00 22.81 281 SER A N 1
ATOM 2317 C CA . SER A 1 281 ? 22.747 -3.926 -15.813 1.00 22.81 281 SER A CA 1
ATOM 2318 C C . SER A 1 281 ? 22.637 -5.426 -15.609 1.00 22.81 281 SER A C 1
ATOM 2320 O O . SER A 1 281 ? 22.262 -5.867 -14.523 1.00 22.81 281 SER A O 1
ATOM 2322 N N . SER A 1 282 ? 22.856 -6.200 -16.667 1.00 21.28 282 SER A N 1
ATOM 2323 C CA . SER A 1 282 ? 23.024 -7.645 -16.559 1.00 21.28 282 SER A CA 1
ATOM 2324 C C . SER A 1 282 ? 24.519 -7.922 -16.540 1.00 21.28 282 SER A C 1
ATOM 2326 O O . SER A 1 282 ? 25.122 -8.100 -17.598 1.00 21.28 282 SER A O 1
ATOM 2328 N N . ASP A 1 283 ? 25.111 -7.927 -15.354 1.00 22.09 283 ASP A N 1
ATOM 2329 C CA . ASP A 1 283 ? 26.416 -8.556 -15.202 1.00 22.09 283 ASP A CA 1
ATOM 2330 C C . ASP A 1 283 ? 26.172 -10.058 -15.037 1.00 22.09 283 ASP A C 1
ATOM 2332 O O . ASP A 1 283 ? 25.362 -10.487 -14.209 1.00 22.09 283 ASP A O 1
ATOM 2336 N N . SER A 1 284 ? 26.770 -10.811 -15.961 1.00 26.55 284 SER A N 1
ATOM 2337 C CA . SER A 1 284 ? 26.752 -12.276 -16.027 1.00 26.55 284 SER A CA 1
ATOM 2338 C C . SER A 1 284 ? 27.613 -12.881 -14.929 1.00 26.55 284 SER A C 1
ATOM 2340 O O . SER A 1 284 ? 28.661 -12.270 -14.624 1.00 26.55 284 SER A O 1
#

Secondary structure (DSSP, 8-state):
-HHHHHHHHHHHHHHHHHHHHHHHHHHHHHHHHHHHHHHHHHHHHHHHHHHHHHHHHHHHHHHHHHHHHHHHHHHHHHHHHHHHHHHHHS---HHHHHHHHHHSS----GGG-PPP-EETTEES-S--B-EEEE-TTS-SEEEESGGGG-PPPGGG--SS----PPPEE-GGGGGSS--GGGSPP-SS-HHHHHHHHHHHHHHHHHHHHHHHSTT--TTTS--EEEE--TT--HHHHHHHHHHHTSTTS-GGGTT-EEEE--SSGGGSS-SSB-----------